Protein AF-A0A9E1X880-F1 (afdb_monomer)

Secondary structure (DSSP, 8-state):
-PPPP----------TTTS--TT-EETTTEEHHHIIIIIIHHHHHHHS----SGGG-EEEEETHHHHHHHHHHHH-TTT-SEEEEES----GGGHHHHHHHHHHHH-BTTBS-TTS-HHHHHHHHHHHHHSB-TTSTTT-B--SB-TTS-B-HHHHHHHHTT-HHHHHHHTHHHHTT-EEEEEEETT-TT-HHHHHHHHHHHHHHTT--EEEEEESS-TTHHHHTTSSHHHHHHHHHHHHHHHHHHHTTT-SS-SSS--HHHHHHHHHHHTTSSPPPHHHHHHH-SS-SSS--HHHHHHHHHH-

Mean predicted aligned error: 6.72 Å

Nearest PDB structures (foldseek):
  8z91-assembly1_A  TM=8.279E-01  e=7.183E-14  soil metagenome
  4rgy-assembly1_A-2  TM=8.084E-01  e=2.869E-08  uncultured bacterium FLS12
  4rgy-assembly1_B-2  TM=8.093E-01  e=2.293E-07  uncultured bacterium FLS12
  2h1i-assembly1_A  TM=6.286E-01  e=4.119E-02  Bacillus cereus ATCC 14579
  5o3w-assembly1_A  TM=5.090E-01  e=6.046E-03  Gypsophila vaccaria

Foldseek 3Di:
DDFPDDDDDDDDQAAPDLGGQLCADFPQGHHSVCCPQPVVVVVDVVPDVDDQFQLLDEQEDAASSLLNQLLSCLVCVRNHQEGEHELYQQACVVQLVQLVVVQVVLADPVGQDCVSDDSSSVQLSLQRNQAAQCVDPPSRGDGQADSVSDGPVVSVVSSCVSHSQSSCVVRVVSNQSHEYEYEYEPAESSPSLVSLVVSVVVCVVSVRHYDYYYHHDYRDDCVVVVVCVVVSSVVSSVSSVVCVLVQLACVLVVPSDRDVVSLVVLVCCQVVVDPGDPSNQSNQPNVPPSGRYPVSSVVSVVVD

Solvent-accessible surface area (backbone atoms only — not comparable to full-atom values): 16522 Å² total; per-residue (Å²): 136,86,74,74,94,74,90,86,84,83,83,87,59,74,34,87,93,52,60,37,26,57,56,27,56,20,97,70,68,36,58,41,35,53,44,52,75,45,55,47,47,54,51,47,59,74,73,45,97,65,71,98,44,18,68,72,29,71,36,67,27,55,34,61,37,6,23,30,21,51,38,48,28,49,76,37,36,80,58,23,24,32,35,25,23,35,40,14,69,30,26,53,89,50,43,58,82,58,39,49,67,54,37,58,70,36,42,49,100,85,44,84,44,53,81,52,37,70,58,28,26,48,50,47,12,47,14,28,26,48,30,52,31,90,82,46,79,93,76,29,42,47,63,42,54,49,98,82,78,41,73,38,63,80,47,37,54,39,42,49,77,66,18,31,37,56,50,36,68,77,35,44,89,64,42,59,78,32,38,41,37,38,36,21,30,75,54,25,85,73,45,26,41,58,15,49,49,55,40,48,53,52,31,58,77,69,72,35,51,66,48,78,49,79,45,92,41,45,77,49,62,49,63,76,71,50,71,50,56,61,57,50,50,51,50,49,44,51,50,36,50,51,45,55,55,61,72,33,49,45,23,48,81,68,81,84,60,69,44,72,67,20,54,54,50,50,49,31,38,56,70,64,76,41,85,70,50,74,65,32,49,58,11,39,23,72,81,70,78,86,57,64,43,72,65,26,54,51,57,48,58,77,74,103

pLDDT: mean 93.22, std 5.56, range [56.47, 98.75]

Sequence (304 aa):
GEIRESILIKPDGFVIPYLGSMYTNSDYNGQFEDYIVQDLISHIDGSYNTIDNSSYRAIMGHSMGGYGAVKLSVKFPELFQVVASHSGPIAFENAIPDLLPILLDETGILGYQPWNGTVSLFMYSASAAFSPDVDDWPYYVDLPVDYNENVIDEVWDLWLGHDALTLAQENIANIQSIRFYMDCCDQDYYLFYNHSTSFSAFLDDENINHVYEIYPGDHFTQALNGDRFPYSLSFIENAFYIHDLFSGLGDIDGNGSVTMDDFILLRQIVLQFVQSTEIQQTAGDLDFNGTIDIVDLLLLADQI

Radius of gyration: 23.48 Å; Cα contacts (8 Å, |Δi|>4): 504; chains: 1; bounding box: 60×38×68 Å

Structure (mmCIF, N/CA/C/O backbone):
data_AF-A0A9E1X880-F1
#
_entry.id   AF-A0A9E1X880-F1
#
loop_
_atom_site.group_PDB
_atom_site.id
_atom_site.type_symbol
_atom_site.label_atom_id
_atom_site.label_alt_id
_atom_site.label_comp_id
_atom_site.label_asym_id
_atom_site.label_entity_id
_atom_site.label_seq_id
_atom_site.pdbx_PDB_ins_code
_atom_site.Cartn_x
_atom_site.Cartn_y
_atom_site.Cartn_z
_atom_site.occupancy
_atom_site.B_iso_or_equiv
_atom_site.auth_seq_id
_atom_site.auth_comp_id
_atom_site.auth_asym_id
_atom_site.auth_atom_id
_atom_site.pdbx_PDB_model_num
ATOM 1 N N . GLY A 1 1 ? 5.698 6.593 23.475 1.00 56.47 1 GLY A N 1
ATOM 2 C CA . GLY A 1 1 ? 4.325 6.095 23.642 1.00 56.47 1 GLY A CA 1
ATOM 3 C C . GLY A 1 1 ? 4.391 4.596 23.762 1.00 56.47 1 GLY A C 1
ATOM 4 O O . GLY A 1 1 ? 5.351 4.017 23.266 1.00 56.47 1 GLY A O 1
ATOM 5 N N . GLU A 1 2 ? 3.428 3.996 24.441 1.00 74.75 2 GLU A N 1
ATOM 6 C CA . GLU A 1 2 ? 3.224 2.548 24.408 1.00 74.75 2 GLU A CA 1
ATOM 7 C C . GLU A 1 2 ? 2.168 2.268 23.330 1.00 74.75 2 GLU A C 1
ATOM 9 O O . GLU A 1 2 ? 1.185 3.000 23.244 1.00 74.75 2 GLU A O 1
ATOM 14 N N . ILE A 1 3 ? 2.423 1.287 22.464 1.00 85.12 3 ILE A N 1
ATOM 15 C CA . ILE A 1 3 ? 1.421 0.722 21.546 1.00 85.12 3 ILE A CA 1
ATOM 16 C C . ILE A 1 3 ? 0.714 -0.427 22.267 1.00 85.12 3 ILE A C 1
ATOM 18 O O . ILE A 1 3 ? 1.332 -1.065 23.128 1.00 85.12 3 ILE A O 1
ATOM 22 N N . ARG A 1 4 ? -0.546 -0.718 21.930 1.00 88.56 4 ARG A N 1
ATOM 23 C CA . ARG A 1 4 ? -1.238 -1.879 22.505 1.00 88.56 4 ARG A CA 1
ATOM 24 C C . ARG A 1 4 ? -0.561 -3.188 22.104 1.00 88.56 4 ARG A C 1
ATOM 26 O O . ARG A 1 4 ? 0.081 -3.282 21.052 1.00 88.56 4 ARG A O 1
ATOM 33 N N . GLU A 1 5 ? -0.728 -4.220 22.930 1.00 90.56 5 GLU A N 1
ATOM 34 C CA . GLU A 1 5 ? -0.268 -5.567 22.587 1.00 90.56 5 GLU A CA 1
ATOM 35 C C . GLU A 1 5 ? -0.871 -5.994 21.244 1.00 90.56 5 GLU A C 1
ATOM 37 O O . GLU A 1 5 ? -2.083 -5.949 21.050 1.00 90.56 5 GLU A O 1
ATOM 42 N N . SER A 1 6 ? -0.002 -6.357 20.303 1.00 92.69 6 SER A N 1
ATOM 43 C CA . SER A 1 6 ? -0.366 -6.595 18.907 1.00 92.69 6 SER A CA 1
ATOM 44 C C . SER A 1 6 ? 0.398 -7.792 18.351 1.00 92.69 6 SER A C 1
ATOM 46 O O . SER A 1 6 ? 1.514 -8.093 18.785 1.00 92.69 6 SER A O 1
ATOM 48 N N . ILE A 1 7 ? -0.182 -8.457 17.352 1.00 94.94 7 ILE A N 1
ATOM 49 C CA . ILE A 1 7 ? 0.490 -9.510 16.586 1.00 94.94 7 ILE A CA 1
ATOM 50 C C . ILE A 1 7 ? 1.124 -8.858 15.357 1.00 94.94 7 ILE A C 1
ATOM 52 O O . ILE A 1 7 ? 0.420 -8.334 14.500 1.00 94.94 7 ILE A O 1
ATOM 56 N N . LEU A 1 8 ? 2.455 -8.890 15.269 1.00 95.00 8 LEU A N 1
ATOM 57 C CA . LEU A 1 8 ? 3.190 -8.403 14.101 1.00 95.00 8 LEU A CA 1
ATOM 58 C C . LEU A 1 8 ? 3.520 -9.569 13.167 1.00 95.00 8 LEU A C 1
ATOM 60 O O . LEU A 1 8 ? 4.222 -10.504 13.556 1.00 95.00 8 LEU A O 1
ATOM 64 N N . ILE A 1 9 ? 3.061 -9.479 11.920 1.00 96.06 9 ILE A N 1
ATOM 65 C CA . ILE A 1 9 ? 3.310 -10.473 10.876 1.00 96.06 9 ILE A CA 1
ATOM 66 C C . ILE A 1 9 ? 4.230 -9.865 9.817 1.00 96.06 9 ILE A C 1
ATOM 68 O O . ILE A 1 9 ? 3.985 -8.767 9.326 1.00 96.06 9 ILE A O 1
ATOM 72 N N . LYS A 1 10 ? 5.295 -10.590 9.456 1.00 95.31 10 LYS A N 1
ATOM 73 C CA . LYS A 1 10 ? 6.229 -10.210 8.390 1.00 95.31 10 LYS A CA 1
ATOM 74 C C . LYS A 1 10 ? 6.288 -11.329 7.343 1.00 95.31 10 LYS A C 1
ATOM 76 O O . LYS A 1 10 ? 7.100 -12.244 7.504 1.00 95.31 10 LYS A O 1
ATOM 81 N N . PRO A 1 11 ? 5.425 -11.297 6.316 1.00 93.75 11 PRO A N 1
ATOM 82 C CA . PRO A 1 11 ? 5.464 -12.288 5.250 1.00 93.75 11 PRO A CA 1
ATOM 83 C C . PRO A 1 11 ? 6.722 -12.125 4.392 1.00 93.75 11 PRO A C 1
ATOM 85 O O . PRO A 1 11 ? 7.236 -11.018 4.224 1.00 93.75 11 PRO A O 1
ATOM 88 N N . ASP A 1 12 ? 7.216 -13.236 3.848 1.00 90.69 12 ASP A N 1
ATOM 89 C CA . ASP A 1 12 ? 8.275 -13.217 2.840 1.00 90.69 12 ASP A CA 1
ATOM 90 C C . ASP A 1 12 ? 7.672 -12.944 1.453 1.00 90.69 12 ASP A C 1
ATOM 92 O O . ASP A 1 12 ? 6.801 -13.685 1.003 1.00 90.69 12 ASP A O 1
ATOM 96 N N . GLY A 1 13 ? 8.113 -11.859 0.815 1.00 88.00 13 GLY A N 1
ATOM 97 C CA . GLY A 1 13 ? 7.730 -11.443 -0.540 1.00 88.00 13 GLY A CA 1
ATOM 98 C C . GLY A 1 13 ? 8.858 -11.597 -1.566 1.00 88.00 13 GLY A C 1
ATOM 99 O O . GLY A 1 13 ? 8.768 -11.044 -2.662 1.00 88.00 13 GLY A O 1
ATOM 100 N N . PHE A 1 14 ? 9.955 -12.264 -1.194 1.00 92.69 14 PHE A N 1
ATOM 101 C CA . PHE A 1 14 ? 11.154 -12.376 -2.012 1.00 92.69 14 PHE A CA 1
ATOM 102 C C . PHE A 1 14 ? 10.988 -13.401 -3.138 1.00 92.69 14 PHE A C 1
ATOM 104 O O . PHE A 1 14 ? 10.643 -14.559 -2.902 1.00 92.69 14 PHE A O 1
ATOM 111 N N . VAL A 1 15 ? 11.312 -12.992 -4.367 1.00 93.38 15 VAL A N 1
ATOM 112 C CA . VAL A 1 15 ? 11.248 -13.854 -5.555 1.00 93.38 15 VAL A CA 1
ATOM 113 C C . VAL A 1 15 ? 12.479 -13.635 -6.423 1.00 93.38 15 VAL A C 1
ATOM 115 O O . VAL A 1 15 ? 12.865 -12.504 -6.693 1.00 93.38 15 VAL A O 1
ATOM 118 N N . ILE A 1 16 ? 13.119 -14.712 -6.873 1.00 92.75 16 ILE A N 1
ATOM 119 C CA . ILE A 1 16 ? 14.212 -14.635 -7.853 1.00 92.75 16 ILE A CA 1
ATOM 120 C C . ILE A 1 16 ? 13.644 -14.626 -9.280 1.00 92.75 16 ILE A C 1
ATOM 122 O O . ILE A 1 16 ? 12.656 -15.313 -9.522 1.00 92.75 16 ILE A O 1
ATOM 126 N N . PRO A 1 17 ? 14.272 -13.929 -10.245 1.00 93.31 17 PRO A N 1
ATOM 127 C CA . PRO A 1 17 ? 15.564 -13.246 -10.157 1.00 93.31 17 PRO A CA 1
ATOM 128 C C . PRO A 1 17 ? 15.494 -11.765 -9.738 1.00 93.31 17 PRO A C 1
ATOM 130 O O . PRO A 1 17 ? 16.534 -11.210 -9.393 1.00 93.31 17 PRO A O 1
ATOM 133 N N . TYR A 1 18 ? 14.314 -11.135 -9.732 1.00 94.88 18 TYR A N 1
ATOM 134 C CA . TYR A 1 18 ? 14.171 -9.673 -9.583 1.00 94.88 18 TYR A CA 1
ATOM 135 C C . TYR A 1 18 ? 13.899 -9.175 -8.156 1.00 94.88 18 TYR A C 1
ATOM 137 O O . T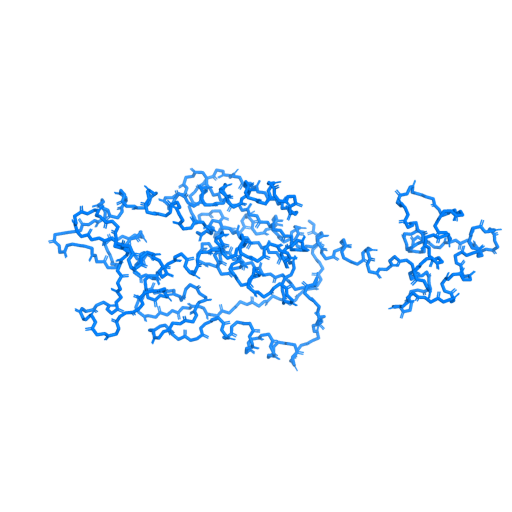YR A 1 18 ? 13.666 -7.994 -7.933 1.00 94.88 18 TYR A O 1
ATOM 145 N N . LEU A 1 19 ? 14.025 -10.067 -7.175 1.00 92.31 19 LEU A N 1
ATOM 146 C CA . LEU A 1 19 ? 14.029 -9.820 -5.728 1.00 92.31 19 LEU A CA 1
ATOM 147 C C . LEU A 1 19 ? 12.706 -9.315 -5.127 1.00 92.31 19 LEU A C 1
ATOM 149 O O . LEU A 1 19 ? 12.655 -9.089 -3.917 1.00 92.31 19 LEU A O 1
ATOM 153 N N . GLY A 1 20 ? 11.634 -9.191 -5.913 1.00 88.81 20 GLY A N 1
ATOM 154 C CA . GLY A 1 20 ? 10.345 -8.718 -5.426 1.00 88.81 20 GLY A CA 1
ATOM 155 C C . GLY A 1 20 ? 9.149 -9.190 -6.247 1.00 88.81 20 GLY A C 1
ATOM 156 O O . GLY A 1 20 ? 9.229 -9.337 -7.461 1.00 88.81 20 GLY A O 1
ATOM 157 N N . SER A 1 21 ? 8.035 -9.441 -5.559 1.00 95.06 21 SER A N 1
ATOM 158 C CA . SER A 1 21 ? 6.769 -9.886 -6.159 1.00 95.06 21 SER A CA 1
ATOM 159 C C . SER A 1 21 ? 5.774 -8.759 -6.441 1.00 95.06 21 SER A C 1
ATOM 161 O O . SER A 1 21 ? 4.697 -9.014 -6.976 1.00 95.06 21 SER A O 1
ATOM 163 N N . MET A 1 22 ? 6.070 -7.538 -5.980 1.00 96.62 22 MET A N 1
ATOM 164 C CA . MET A 1 22 ? 5.104 -6.440 -5.856 1.00 96.62 22 MET A CA 1
ATOM 165 C C . MET A 1 22 ? 3.805 -6.854 -5.139 1.00 96.62 22 MET A C 1
ATOM 167 O O . MET A 1 22 ? 2.760 -6.262 -5.380 1.00 96.62 22 MET A O 1
ATOM 171 N N . TYR A 1 23 ? 3.832 -7.888 -4.285 1.00 97.12 23 TYR A N 1
ATOM 172 C CA . TYR A 1 23 ? 2.644 -8.415 -3.591 1.00 97.12 23 TYR A CA 1
ATOM 173 C C . TYR A 1 23 ? 1.453 -8.653 -4.540 1.00 97.12 23 TYR A C 1
ATOM 175 O O . TYR A 1 23 ? 0.303 -8.358 -4.217 1.00 97.12 23 TYR A O 1
ATOM 183 N N . THR A 1 24 ? 1.752 -9.123 -5.753 1.00 97.25 24 THR A N 1
ATOM 184 C CA . THR A 1 24 ? 0.801 -9.237 -6.859 1.00 97.25 24 THR A CA 1
ATOM 185 C C . THR A 1 24 ? 0.815 -10.648 -7.424 1.00 97.25 24 THR A C 1
ATOM 187 O O . THR A 1 24 ? 1.863 -11.285 -7.513 1.00 97.25 24 THR A O 1
ATOM 190 N N . ASN A 1 25 ? -0.367 -11.138 -7.791 1.00 97.50 25 ASN A N 1
ATOM 191 C CA . ASN A 1 25 ? -0.514 -12.377 -8.537 1.00 97.50 25 ASN A CA 1
ATOM 192 C C . ASN A 1 25 ? 0.092 -12.223 -9.934 1.00 97.50 25 ASN A C 1
ATOM 194 O O . ASN A 1 25 ? -0.319 -11.346 -10.685 1.00 97.50 25 ASN A O 1
ATOM 198 N N . SER A 1 26 ? 1.052 -13.080 -10.271 1.00 95.88 26 SER A N 1
ATOM 199 C CA . SER A 1 26 ? 1.736 -13.078 -11.563 1.00 95.88 26 SER A CA 1
ATOM 200 C C . SER A 1 26 ? 2.032 -14.504 -12.009 1.00 95.88 26 SER A C 1
ATOM 202 O O . SER A 1 26 ? 2.395 -15.360 -11.197 1.00 95.88 26 SER A O 1
ATOM 204 N N . ASP A 1 27 ? 1.930 -14.750 -13.314 1.00 92.88 27 ASP A N 1
ATOM 205 C CA . ASP A 1 27 ? 2.290 -16.035 -13.920 1.00 92.88 27 ASP A CA 1
ATOM 206 C C . ASP A 1 27 ? 3.792 -16.342 -13.798 1.00 92.88 27 ASP A C 1
ATOM 208 O O . ASP A 1 27 ? 4.192 -17.506 -13.824 1.00 92.88 27 ASP A O 1
ATOM 212 N N . TYR A 1 28 ? 4.620 -15.312 -13.602 1.00 93.31 28 TYR A N 1
ATOM 213 C CA . TYR A 1 28 ? 6.062 -15.449 -13.419 1.00 93.31 28 TYR A CA 1
ATOM 214 C C . TYR A 1 28 ? 6.465 -15.554 -11.941 1.00 93.31 28 TYR A C 1
ATOM 216 O O . TYR A 1 28 ? 7.243 -16.433 -11.570 1.00 93.31 28 TYR A O 1
ATOM 224 N N . ASN A 1 29 ? 5.918 -14.688 -11.079 1.00 93.38 29 ASN A N 1
ATOM 225 C CA . ASN A 1 29 ? 6.305 -14.622 -9.664 1.00 93.38 29 ASN A CA 1
ATOM 226 C C . ASN A 1 29 ? 5.492 -15.562 -8.756 1.00 93.38 29 ASN A C 1
ATOM 228 O O . ASN A 1 29 ? 5.958 -15.914 -7.674 1.00 93.38 29 ASN A O 1
ATOM 232 N N . GLY A 1 30 ? 4.293 -15.977 -9.170 1.00 94.62 30 GLY A N 1
ATOM 233 C CA . GLY A 1 30 ? 3.338 -16.718 -8.348 1.00 94.62 30 GLY A CA 1
ATOM 234 C C . GLY A 1 30 ? 2.222 -15.840 -7.772 1.00 94.62 30 GLY A C 1
ATOM 235 O O . GLY A 1 30 ? 2.134 -14.640 -8.024 1.00 94.62 30 GLY A O 1
ATOM 236 N N . GLN A 1 31 ? 1.339 -16.460 -6.989 1.00 97.00 31 GLN A N 1
ATOM 237 C CA . GLN A 1 31 ? 0.087 -15.852 -6.523 1.00 97.00 31 GLN A CA 1
ATOM 238 C C . GLN A 1 31 ? 0.266 -15.125 -5.173 1.00 97.00 31 GLN A C 1
ATOM 240 O O . GLN A 1 31 ? -0.249 -15.554 -4.141 1.00 97.00 31 GLN A O 1
ATOM 245 N N . PHE A 1 32 ? 1.069 -14.051 -5.158 1.00 97.44 32 PHE A N 1
ATOM 246 C CA . PHE A 1 32 ? 1.416 -13.334 -3.921 1.00 97.44 32 PHE A CA 1
ATOM 247 C C . PHE A 1 32 ? 0.281 -12.496 -3.330 1.00 97.44 32 PHE A C 1
ATOM 249 O O . PHE A 1 32 ? 0.277 -12.275 -2.123 1.00 97.44 32 PHE A O 1
ATOM 256 N N . GLU A 1 33 ? -0.663 -12.025 -4.141 1.00 97.75 33 GLU A N 1
ATOM 257 C CA . GLU A 1 33 ? -1.834 -11.317 -3.619 1.00 97.75 33 GLU A CA 1
ATOM 258 C C . GLU A 1 33 ? -2.703 -12.290 -2.812 1.00 97.75 33 GLU A C 1
ATOM 260 O O . GLU A 1 33 ? -2.978 -12.029 -1.641 1.00 97.75 33 GLU A O 1
ATOM 265 N N . ASP A 1 34 ? -3.014 -13.460 -3.383 1.00 98.25 34 ASP A N 1
ATOM 266 C CA . ASP A 1 34 ? -3.808 -14.503 -2.717 1.00 98.25 34 ASP A CA 1
ATOM 267 C C . ASP A 1 34 ? -3.117 -15.056 -1.471 1.00 98.25 34 ASP A C 1
ATOM 269 O O . ASP A 1 34 ? -3.750 -15.235 -0.428 1.00 98.25 34 ASP A O 1
ATOM 273 N N . TYR A 1 35 ? -1.801 -15.263 -1.549 1.00 97.44 35 TYR A N 1
ATOM 274 C CA . TYR A 1 35 ? -1.000 -15.676 -0.402 1.00 97.44 35 TYR A CA 1
ATOM 275 C C . TYR A 1 35 ? -1.176 -14.728 0.795 1.00 97.44 35 TYR A C 1
ATOM 277 O O . TYR A 1 35 ? -1.324 -15.190 1.926 1.00 97.44 35 TYR A O 1
ATOM 285 N N . ILE A 1 36 ? -1.185 -13.409 0.571 1.00 97.50 36 ILE A N 1
ATOM 286 C CA . ILE A 1 36 ? -1.341 -12.433 1.655 1.00 97.50 36 ILE A CA 1
ATOM 287 C C . ILE A 1 36 ? -2.790 -12.352 2.133 1.00 97.50 36 ILE A C 1
ATOM 289 O O . ILE A 1 36 ? -3.034 -12.433 3.337 1.00 97.50 36 ILE A O 1
ATOM 293 N N . VAL A 1 37 ? -3.748 -12.169 1.222 1.00 97.50 37 VAL A N 1
ATOM 294 C CA . VAL A 1 37 ? -5.127 -11.810 1.601 1.00 97.50 37 VAL A CA 1
ATOM 295 C C . VAL A 1 37 ? -5.996 -13.013 1.952 1.00 97.50 37 VAL A C 1
ATOM 297 O O . VAL A 1 37 ? -7.004 -12.854 2.633 1.00 97.50 37 VAL A O 1
ATOM 300 N N . GLN A 1 38 ? -5.603 -14.217 1.535 1.00 96.81 38 GLN A N 1
ATOM 301 C CA . GLN A 1 38 ? -6.347 -15.445 1.812 1.00 96.81 38 GLN A CA 1
ATOM 302 C C . GLN A 1 38 ? -5.559 -16.359 2.746 1.00 96.81 38 GLN A C 1
ATOM 304 O O . GLN A 1 38 ? -5.966 -16.563 3.893 1.00 96.81 38 GLN A O 1
ATOM 309 N N . ASP A 1 39 ? -4.427 -16.892 2.278 1.00 97.75 39 ASP A N 1
ATOM 310 C CA . ASP A 1 39 ? -3.717 -17.971 2.974 1.00 97.75 39 ASP A CA 1
ATOM 311 C C . ASP A 1 39 ? -3.145 -17.500 4.313 1.00 97.75 39 ASP A C 1
ATOM 313 O O . ASP A 1 39 ? -3.353 -18.139 5.350 1.00 97.75 39 ASP A O 1
ATOM 317 N N . LEU A 1 40 ? -2.442 -16.365 4.306 1.00 96.94 40 LEU A N 1
ATOM 318 C CA . LEU A 1 40 ? -1.792 -15.824 5.492 1.00 96.94 40 LEU A CA 1
ATOM 319 C C . LEU A 1 40 ? -2.813 -15.371 6.535 1.00 96.94 40 LEU A C 1
ATOM 321 O O . LEU A 1 40 ? -2.692 -15.764 7.693 1.00 96.94 40 LEU A O 1
ATOM 325 N N . ILE A 1 41 ? -3.819 -14.585 6.142 1.00 95.75 41 ILE A N 1
ATOM 326 C CA . ILE A 1 41 ? -4.861 -14.117 7.070 1.00 95.75 41 ILE A CA 1
ATOM 327 C C . ILE A 1 41 ? -5.599 -15.308 7.685 1.00 95.75 41 ILE A C 1
ATOM 329 O O . ILE A 1 41 ? -5.640 -15.424 8.909 1.00 95.75 41 ILE A O 1
ATOM 333 N N . SER A 1 42 ? -6.062 -16.255 6.862 1.00 96.12 42 SER A N 1
ATOM 334 C CA . SER A 1 42 ? -6.761 -17.451 7.349 1.00 96.12 42 SER A CA 1
ATOM 335 C C . SER A 1 42 ? -5.901 -18.269 8.315 1.00 96.12 42 SER A C 1
ATOM 337 O O . SER A 1 42 ? -6.396 -18.784 9.319 1.00 96.12 42 SER A O 1
ATOM 339 N N . HIS A 1 43 ? -4.601 -18.399 8.032 1.00 96.88 43 HIS A N 1
ATOM 340 C CA . HIS A 1 43 ? -3.683 -19.106 8.918 1.00 96.88 43 HIS A CA 1
ATOM 341 C C . HIS A 1 43 ? -3.511 -18.389 10.260 1.00 96.88 43 HIS A C 1
ATOM 343 O O . HIS A 1 43 ? -3.524 -19.046 11.303 1.00 96.88 43 HIS A O 1
ATOM 349 N N . ILE A 1 44 ? -3.346 -17.064 10.244 1.00 96.56 44 ILE A N 1
ATOM 350 C CA . ILE A 1 44 ? -3.126 -16.268 11.451 1.00 96.56 44 ILE A CA 1
ATOM 351 C C . ILE A 1 44 ? -4.387 -16.239 12.318 1.00 96.56 44 ILE A C 1
ATOM 353 O O . ILE A 1 44 ? -4.295 -16.576 13.498 1.00 96.56 44 ILE A O 1
ATOM 357 N N . ASP A 1 45 ? -5.554 -15.956 11.741 1.00 94.94 45 ASP A N 1
ATOM 358 C CA . ASP A 1 45 ? -6.826 -15.923 12.476 1.00 94.94 45 ASP A CA 1
ATOM 359 C C . ASP A 1 45 ? -7.223 -17.310 13.014 1.00 94.94 45 ASP A C 1
ATOM 361 O O . ASP A 1 45 ? -7.822 -17.433 14.080 1.00 94.94 45 ASP A O 1
ATOM 365 N N . GLY A 1 46 ? -6.840 -18.387 12.318 1.00 96.81 46 GLY A N 1
ATOM 366 C CA . GLY A 1 46 ? -7.058 -19.758 12.786 1.00 96.81 46 GLY A CA 1
ATOM 367 C C . GLY A 1 46 ? -6.065 -20.242 13.851 1.00 96.81 46 GLY A C 1
ATOM 368 O O . GLY A 1 46 ? -6.337 -21.239 14.524 1.00 96.81 46 GLY A O 1
ATOM 369 N N . SER A 1 47 ? -4.912 -19.580 13.998 1.00 97.19 47 SER A N 1
ATOM 370 C CA . SER A 1 47 ? -3.809 -20.037 14.865 1.00 97.19 47 SER A CA 1
ATOM 371 C C . SER A 1 47 ? -3.575 -19.152 16.088 1.00 97.19 47 SER A C 1
ATOM 373 O O . SER A 1 47 ? -2.971 -19.608 17.063 1.00 97.19 47 SER A O 1
ATOM 375 N N . TYR A 1 48 ? -4.035 -17.903 16.052 1.00 95.88 48 TYR A N 1
ATOM 376 C CA . TYR A 1 48 ? -3.824 -16.907 17.095 1.00 95.88 48 TYR A CA 1
ATOM 377 C C . TYR A 1 48 ? -5.141 -16.222 17.469 1.00 95.88 48 TYR A C 1
ATOM 379 O O . TYR A 1 48 ? -6.084 -16.191 16.690 1.00 95.88 48 TYR A O 1
ATOM 387 N N . ASN A 1 49 ? -5.200 -15.645 18.672 1.00 93.25 49 ASN A N 1
ATOM 388 C CA . ASN A 1 49 ? -6.358 -14.866 19.112 1.00 93.25 49 ASN A CA 1
ATOM 389 C C . ASN A 1 49 ? -6.322 -13.478 18.461 1.00 93.25 49 ASN A C 1
ATOM 391 O O . ASN A 1 49 ? -5.830 -12.524 19.066 1.00 93.25 49 ASN A O 1
ATOM 395 N N . THR A 1 50 ? -6.789 -13.383 17.222 1.00 93.88 50 THR A N 1
ATOM 396 C CA . THR A 1 50 ? -6.974 -12.110 16.522 1.00 93.88 50 THR A CA 1
ATOM 397 C C . THR A 1 50 ? -8.365 -11.534 16.780 1.00 93.88 50 THR A C 1
ATOM 399 O O . THR A 1 50 ? -9.278 -12.227 17.234 1.00 93.88 50 THR A O 1
ATOM 402 N N . ILE A 1 51 ? -8.520 -10.240 16.501 1.00 91.06 51 ILE A N 1
ATOM 403 C CA . ILE A 1 51 ? -9.831 -9.611 16.355 1.00 91.06 51 ILE A CA 1
ATOM 404 C C . ILE A 1 51 ? -10.141 -9.631 14.860 1.00 91.06 51 ILE A C 1
ATOM 406 O O . ILE A 1 51 ? -9.499 -8.913 14.093 1.00 91.06 51 ILE A O 1
ATOM 410 N N . ASP A 1 52 ? -11.091 -10.469 14.444 1.00 87.56 52 ASP A N 1
ATOM 411 C CA . ASP A 1 52 ? -11.480 -10.603 13.037 1.00 87.56 52 ASP A CA 1
ATOM 412 C C . ASP A 1 52 ? -12.383 -9.439 12.595 1.00 87.56 52 ASP A C 1
ATOM 414 O O . ASP A 1 52 ? -13.596 -9.563 12.428 1.00 87.56 52 ASP A O 1
ATOM 418 N N . ASN A 1 53 ? -11.782 -8.254 12.513 1.00 89.44 53 ASN A N 1
ATOM 419 C CA . ASN A 1 53 ? -12.410 -7.019 12.069 1.00 89.44 53 ASN A CA 1
ATOM 420 C C . ASN A 1 53 ? -11.328 -6.113 11.467 1.00 89.44 53 ASN A C 1
ATOM 422 O O . ASN A 1 53 ? -10.301 -5.844 12.095 1.00 89.44 53 ASN A O 1
ATOM 426 N N . SER A 1 54 ? -11.557 -5.617 10.252 1.00 91.06 54 SER A N 1
ATOM 427 C CA . SER A 1 54 ? -10.594 -4.786 9.522 1.00 91.06 54 SER A CA 1
ATOM 428 C C . SER A 1 54 ? -10.259 -3.462 10.195 1.00 91.06 54 SER A C 1
ATOM 430 O O . SER A 1 54 ? -9.178 -2.929 9.953 1.00 91.06 54 SER A O 1
ATOM 432 N N . SER A 1 55 ? -11.113 -2.950 11.085 1.00 90.19 55 SER A N 1
ATOM 433 C CA . SER A 1 55 ? -10.786 -1.792 11.923 1.00 90.19 55 SER A CA 1
ATOM 434 C C . SER A 1 55 ? -9.700 -2.079 12.966 1.00 90.19 55 SER A C 1
ATOM 436 O O . SER A 1 55 ? -9.117 -1.130 13.476 1.00 90.19 55 SER A O 1
ATOM 438 N N . TYR A 1 56 ? -9.388 -3.351 13.242 1.00 93.50 56 TYR A N 1
ATOM 439 C CA . TYR A 1 56 ? -8.285 -3.795 14.108 1.00 93.50 56 TYR A CA 1
ATOM 440 C C . TYR A 1 56 ? -7.135 -4.454 13.333 1.00 93.50 56 TYR A C 1
ATOM 442 O O . TYR A 1 56 ? -6.191 -4.972 13.935 1.00 93.50 56 TYR A O 1
ATOM 450 N N . ARG A 1 57 ? -7.188 -4.443 11.995 1.00 95.75 57 ARG A N 1
ATOM 451 C CA . ARG A 1 57 ? -6.149 -5.009 11.133 1.00 95.75 57 ARG A CA 1
ATOM 452 C C . ARG A 1 57 ? -5.514 -3.900 10.303 1.00 95.75 57 ARG A C 1
ATOM 454 O O . ARG A 1 57 ? -6.149 -3.303 9.436 1.00 95.75 57 ARG A O 1
ATOM 461 N N . ALA A 1 58 ? -4.239 -3.640 10.578 1.00 97.19 58 ALA A N 1
ATOM 462 C CA . ALA A 1 58 ? -3.436 -2.697 9.815 1.00 97.19 58 ALA A CA 1
ATOM 463 C C . ALA A 1 58 ? -2.510 -3.422 8.834 1.00 97.19 58 ALA A C 1
ATOM 465 O O . ALA A 1 58 ? -2.014 -4.511 9.131 1.00 97.19 58 ALA A O 1
ATOM 466 N N . ILE A 1 59 ? -2.233 -2.792 7.694 1.00 98.31 59 ILE A N 1
ATOM 467 C CA . ILE A 1 59 ? -1.194 -3.222 6.754 1.00 98.31 59 ILE A CA 1
ATOM 468 C C . ILE A 1 59 ? -0.191 -2.094 6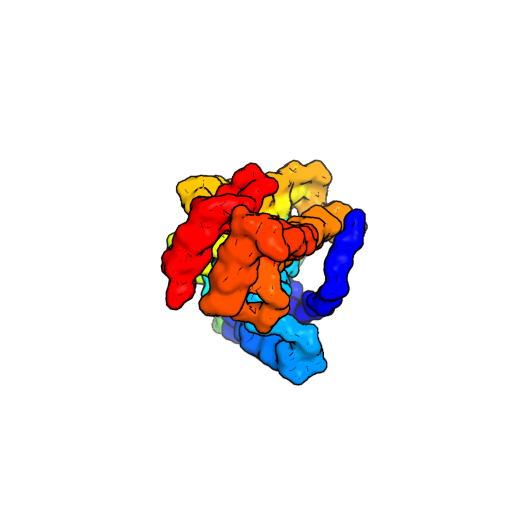.547 1.00 98.31 59 ILE A C 1
ATOM 470 O O . ILE A 1 59 ? -0.561 -0.934 6.376 1.00 98.31 59 ILE A O 1
ATOM 474 N N . MET A 1 60 ? 1.097 -2.425 6.588 1.00 97.44 60 MET A N 1
ATOM 475 C CA . MET A 1 60 ? 2.151 -1.436 6.420 1.00 97.44 60 MET A CA 1
ATOM 476 C C . MET A 1 60 ? 3.346 -1.977 5.654 1.00 97.44 60 MET A C 1
ATOM 478 O O . MET A 1 60 ? 3.650 -3.169 5.723 1.00 97.44 60 MET A O 1
ATOM 482 N N . GLY A 1 61 ? 4.071 -1.092 4.976 1.00 96.12 61 GLY A N 1
ATOM 483 C CA . GLY A 1 61 ? 5.304 -1.475 4.307 1.00 96.12 61 GLY A CA 1
ATOM 484 C C . GLY A 1 61 ? 6.132 -0.303 3.803 1.00 96.12 61 GLY A C 1
ATOM 485 O O . GLY A 1 61 ? 5.713 0.851 3.836 1.00 96.12 61 GLY A O 1
ATOM 486 N N . HIS A 1 62 ? 7.337 -0.630 3.340 1.00 96.00 62 HIS A N 1
ATOM 487 C CA . HIS A 1 62 ? 8.300 0.311 2.771 1.00 96.00 62 HIS A CA 1
ATOM 488 C C . HIS A 1 62 ? 8.596 -0.033 1.311 1.00 96.00 62 HIS A C 1
ATOM 490 O O . HIS A 1 62 ? 8.663 -1.218 0.971 1.00 96.00 62 HIS A O 1
ATOM 496 N N . SER A 1 63 ? 8.775 0.977 0.455 1.00 95.50 63 SER A N 1
ATOM 497 C CA . SER A 1 63 ? 9.078 0.811 -0.969 1.00 95.50 63 SER A CA 1
ATOM 498 C C . SER A 1 63 ? 8.010 -0.047 -1.661 1.00 95.50 63 SER A C 1
ATOM 500 O O . SER A 1 63 ? 6.815 0.233 -1.554 1.00 95.50 63 SER A O 1
ATOM 502 N N . MET A 1 64 ? 8.397 -1.160 -2.281 1.00 96.44 64 MET A N 1
ATOM 503 C CA . MET A 1 64 ? 7.482 -2.188 -2.791 1.00 96.44 64 MET A CA 1
ATOM 504 C C . MET A 1 64 ? 6.427 -2.647 -1.762 1.00 96.44 64 MET A C 1
ATOM 506 O O . MET A 1 64 ? 5.289 -2.935 -2.124 1.00 96.44 64 MET A O 1
ATOM 510 N N . GLY A 1 65 ? 6.777 -2.711 -0.474 1.00 96.75 65 GLY A N 1
ATOM 511 C CA . GLY A 1 65 ? 5.830 -3.013 0.602 1.00 96.75 65 GLY A CA 1
ATOM 512 C C . GLY A 1 65 ? 4.836 -1.887 0.874 1.00 96.75 65 GLY A C 1
ATOM 513 O O . GLY A 1 65 ? 3.703 -2.172 1.243 1.00 96.75 65 GLY A O 1
ATOM 514 N N . GLY A 1 66 ? 5.232 -0.628 0.670 1.00 97.62 66 GLY A N 1
ATOM 515 C CA . GLY A 1 66 ? 4.317 0.514 0.745 1.00 97.62 66 GLY A CA 1
ATOM 516 C C . GLY A 1 66 ? 3.283 0.464 -0.380 1.00 97.62 66 GLY A C 1
ATOM 517 O O . GLY A 1 66 ? 2.092 0.629 -0.130 1.00 97.62 66 GLY A O 1
ATOM 518 N N . TYR A 1 67 ? 3.719 0.102 -1.593 1.00 98.50 67 TYR A N 1
ATOM 519 C CA . TYR A 1 67 ? 2.811 -0.219 -2.698 1.00 98.50 67 TYR A CA 1
ATOM 520 C C . TYR A 1 67 ? 1.848 -1.358 -2.342 1.00 98.50 67 TYR A C 1
ATOM 522 O O . TYR A 1 67 ? 0.637 -1.184 -2.452 1.00 98.50 67 TYR A O 1
ATOM 530 N N . GLY A 1 68 ? 2.367 -2.489 -1.849 1.00 98.25 68 GLY A N 1
ATOM 531 C CA . GLY A 1 68 ? 1.536 -3.625 -1.441 1.00 98.25 68 GLY A CA 1
ATOM 532 C C . GLY A 1 68 ? 0.505 -3.252 -0.370 1.00 98.25 68 GLY A C 1
ATOM 533 O O . GLY A 1 68 ? -0.654 -3.641 -0.479 1.00 98.25 68 GLY A O 1
ATOM 534 N N . ALA A 1 69 ? 0.887 -2.442 0.623 1.00 98.50 69 ALA A N 1
ATOM 535 C CA . ALA A 1 69 ? -0.021 -1.980 1.671 1.00 98.50 69 ALA A CA 1
ATOM 536 C C . ALA A 1 69 ? -1.203 -1.168 1.114 1.00 98.50 69 ALA A C 1
ATOM 538 O O . ALA A 1 69 ? -2.356 -1.443 1.456 1.00 98.50 69 ALA A O 1
ATOM 539 N N . VAL A 1 70 ? -0.941 -0.204 0.226 1.00 98.75 70 VAL A N 1
ATOM 540 C CA . VAL A 1 70 ? -2.006 0.614 -0.381 1.00 98.75 70 VAL A CA 1
ATOM 541 C C . VAL A 1 70 ? -2.835 -0.204 -1.367 1.00 98.75 70 VAL A C 1
ATOM 543 O O . VAL A 1 70 ? -4.055 -0.231 -1.257 1.00 98.75 70 VAL A O 1
ATOM 546 N N . LYS A 1 71 ? -2.201 -0.941 -2.283 1.00 98.44 71 LYS A N 1
ATOM 547 C CA . LYS A 1 71 ? -2.907 -1.747 -3.287 1.00 98.44 71 LYS A CA 1
ATOM 548 C C . LYS A 1 71 ? -3.857 -2.761 -2.641 1.00 98.44 71 LYS A C 1
ATOM 550 O O . LYS A 1 71 ? -5.019 -2.850 -3.029 1.00 98.44 71 LYS A O 1
ATOM 555 N N . LEU A 1 72 ? -3.381 -3.526 -1.655 1.00 98.50 72 LEU A N 1
ATOM 556 C CA . LEU A 1 72 ? -4.188 -4.572 -1.022 1.00 98.50 72 LEU A CA 1
ATOM 557 C C . LEU A 1 72 ? -5.315 -3.995 -0.163 1.00 98.50 72 LEU A C 1
ATOM 559 O O . LEU A 1 72 ? -6.412 -4.537 -0.184 1.00 98.50 72 LEU A O 1
ATOM 563 N N . SER A 1 73 ? -5.089 -2.893 0.551 1.00 98.06 73 SER A N 1
ATOM 564 C CA . SER A 1 73 ? -6.159 -2.251 1.330 1.00 98.06 73 SER A CA 1
ATOM 565 C C . SER A 1 73 ? -7.245 -1.642 0.449 1.00 98.06 73 SER A C 1
ATOM 567 O O . SER A 1 73 ? -8.424 -1.775 0.751 1.00 98.06 73 SER A O 1
ATOM 569 N N . VAL A 1 74 ? -6.866 -1.043 -0.681 1.00 97.81 74 VAL A N 1
ATOM 570 C CA . VAL A 1 74 ? -7.813 -0.508 -1.663 1.00 97.81 74 VAL A CA 1
ATOM 571 C C . VAL A 1 74 ? -8.625 -1.619 -2.331 1.00 97.81 74 VAL A C 1
ATOM 573 O O . VAL A 1 74 ? -9.821 -1.446 -2.550 1.00 97.81 74 VAL A O 1
ATOM 576 N N . LYS A 1 75 ? -8.006 -2.762 -2.655 1.00 97.75 75 LYS A N 1
ATOM 577 C CA . LYS A 1 75 ? -8.700 -3.905 -3.275 1.00 97.75 75 LYS A CA 1
ATOM 578 C C . LYS A 1 75 ? -9.552 -4.709 -2.292 1.00 97.75 75 LYS A C 1
ATOM 580 O O . LYS A 1 75 ? -10.575 -5.247 -2.704 1.00 97.75 75 LYS A O 1
ATOM 585 N N . PHE A 1 76 ? -9.127 -4.784 -1.033 1.00 97.19 76 PHE A N 1
ATOM 586 C CA . PHE A 1 76 ? -9.749 -5.586 0.022 1.00 97.19 76 PHE A CA 1
ATOM 587 C C . PHE A 1 76 ? -10.006 -4.738 1.287 1.00 97.19 76 PHE A C 1
ATOM 589 O O . PHE A 1 76 ? -9.437 -5.013 2.354 1.00 97.19 76 PHE A O 1
ATOM 596 N N . PRO A 1 77 ? -10.835 -3.678 1.194 1.00 94.62 77 PRO A N 1
ATOM 597 C CA . PRO A 1 77 ? -11.139 -2.782 2.317 1.00 94.62 77 PRO A CA 1
ATOM 598 C C . PRO A 1 77 ? -11.777 -3.513 3.509 1.00 94.62 77 PRO A C 1
ATOM 600 O O . PRO A 1 77 ? -11.631 -3.110 4.664 1.00 94.62 77 PRO A O 1
ATOM 603 N N . GLU A 1 78 ? -12.456 -4.630 3.253 1.00 94.12 78 GLU A N 1
ATOM 604 C CA . GLU A 1 78 ? -13.025 -5.508 4.270 1.00 94.12 78 GLU A CA 1
ATOM 605 C C . GLU A 1 78 ? -11.970 -6.227 5.116 1.00 94.12 78 GLU A C 1
ATOM 607 O O . GLU A 1 78 ? -12.300 -6.702 6.201 1.00 94.12 78 GLU A O 1
ATOM 612 N N . LEU A 1 79 ? -10.715 -6.281 4.655 1.00 96.00 79 LEU A N 1
ATOM 613 C CA . LEU A 1 79 ? -9.595 -6.890 5.370 1.00 96.00 79 LEU A CA 1
ATOM 614 C C . LEU A 1 79 ? -8.732 -5.855 6.094 1.00 96.00 79 LEU A C 1
ATOM 616 O O . LEU A 1 79 ? -8.237 -6.165 7.178 1.00 96.00 79 LEU A O 1
ATOM 620 N N . PHE A 1 80 ? -8.580 -4.644 5.546 1.00 95.88 80 PHE A N 1
ATOM 621 C CA . PHE A 1 80 ? -7.682 -3.612 6.078 1.00 95.88 80 PHE A CA 1
ATOM 622 C C . PHE A 1 80 ? -8.324 -2.217 6.054 1.00 95.88 80 PHE A C 1
ATOM 624 O O . PHE A 1 80 ? -8.530 -1.653 4.984 1.00 95.88 80 PHE A O 1
ATOM 631 N N . GLN A 1 81 ? -8.561 -1.613 7.225 1.00 94.06 81 GLN A N 1
ATOM 632 C CA . GLN A 1 81 ? -9.034 -0.218 7.323 1.00 94.06 81 GLN A CA 1
ATOM 633 C C . GLN A 1 81 ? -7.964 0.766 7.815 1.00 94.06 81 GLN A C 1
ATOM 635 O O . GLN A 1 81 ? -8.220 1.966 7.913 1.00 94.06 81 GLN A O 1
ATOM 640 N N . VAL A 1 82 ? -6.756 0.288 8.117 1.00 97.31 82 VAL A N 1
ATOM 641 C CA . VAL A 1 82 ? -5.640 1.136 8.546 1.00 97.31 82 VAL A CA 1
ATOM 642 C C . VAL A 1 82 ? -4.397 0.777 7.745 1.00 97.31 82 VAL A C 1
ATOM 644 O O . VAL A 1 82 ? -3.989 -0.382 7.696 1.00 97.31 82 VAL A O 1
ATOM 647 N N . VAL A 1 83 ? -3.798 1.769 7.095 1.00 98.38 83 VAL A N 1
ATOM 648 C CA . VAL A 1 83 ? -2.756 1.548 6.088 1.00 98.38 83 VAL A CA 1
ATOM 649 C C . VAL A 1 83 ? -1.583 2.469 6.352 1.00 98.38 83 VAL A C 1
ATOM 651 O O . VAL A 1 83 ? -1.789 3.647 6.627 1.00 98.38 83 VAL A O 1
ATOM 654 N N . ALA A 1 84 ? -0.357 1.962 6.230 1.00 98.12 84 ALA A N 1
ATOM 655 C CA . ALA A 1 84 ? 0.839 2.796 6.235 1.00 98.12 84 ALA A CA 1
ATOM 656 C C . ALA A 1 84 ? 1.782 2.478 5.064 1.00 98.12 84 ALA A C 1
ATOM 658 O O . ALA A 1 84 ? 2.272 1.358 4.919 1.00 98.12 84 ALA A O 1
ATOM 659 N N . SER A 1 85 ? 2.072 3.485 4.244 1.00 98.19 85 SER A N 1
ATOM 660 C CA . SER A 1 85 ? 2.989 3.400 3.109 1.00 98.19 85 SER A CA 1
ATOM 661 C C . SER A 1 85 ? 4.200 4.296 3.329 1.00 98.19 85 SER A C 1
ATOM 663 O O . 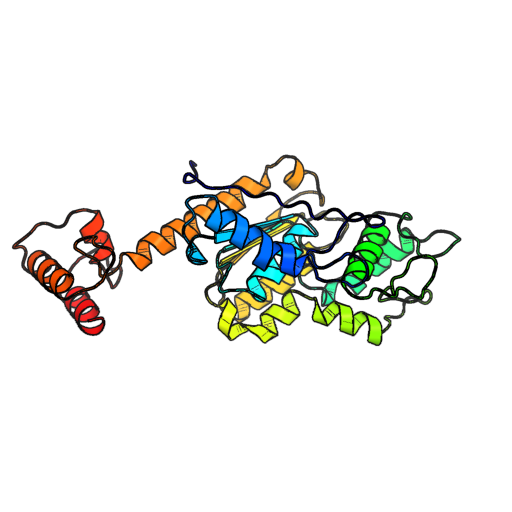SER A 1 85 ? 4.067 5.513 3.424 1.00 98.19 85 SER A O 1
ATOM 665 N N . HIS A 1 86 ? 5.384 3.694 3.386 1.00 97.19 86 HIS A N 1
ATOM 666 C CA . HIS A 1 86 ? 6.647 4.419 3.473 1.00 97.19 86 HIS A CA 1
ATOM 667 C C . HIS A 1 86 ? 7.378 4.375 2.133 1.00 97.19 86 HIS A C 1
ATOM 669 O O . HIS A 1 86 ? 7.820 3.311 1.705 1.00 97.19 86 HIS A O 1
ATOM 675 N N . SER A 1 87 ? 7.548 5.522 1.478 1.00 96.56 87 SER A N 1
ATOM 676 C CA . SER A 1 87 ? 8.232 5.659 0.180 1.00 96.56 87 SER A CA 1
ATOM 677 C C . SER A 1 87 ? 7.715 4.666 -0.872 1.00 96.56 87 SER A C 1
ATOM 679 O O . SER A 1 87 ? 8.497 4.022 -1.565 1.00 96.56 87 SER A O 1
ATOM 681 N N . GLY A 1 88 ? 6.397 4.453 -0.930 1.00 97.25 88 GLY A N 1
ATOM 682 C CA . GLY A 1 88 ? 5.781 3.472 -1.823 1.00 97.25 88 GLY A CA 1
ATOM 683 C C . GLY A 1 88 ? 5.471 4.039 -3.215 1.00 97.25 88 GLY A C 1
ATOM 684 O O . GLY A 1 88 ? 4.964 5.159 -3.307 1.00 97.25 88 GLY A O 1
ATOM 685 N N . PRO A 1 89 ? 5.685 3.277 -4.304 1.00 97.38 89 PRO A N 1
ATOM 686 C CA . PRO A 1 89 ? 5.273 3.694 -5.639 1.00 97.38 89 PRO A CA 1
ATOM 687 C C . PRO A 1 89 ? 3.766 3.489 -5.837 1.00 97.38 89 PRO A C 1
ATOM 689 O O . PRO A 1 89 ? 3.338 2.474 -6.370 1.00 97.38 89 PRO A O 1
ATOM 692 N N . ILE A 1 90 ? 2.957 4.444 -5.377 1.00 98.12 90 ILE A N 1
ATOM 693 C CA . ILE A 1 90 ? 1.488 4.301 -5.272 1.00 98.12 90 ILE A CA 1
ATOM 694 C C . ILE A 1 90 ? 0.674 5.120 -6.288 1.00 98.12 90 ILE A C 1
ATOM 696 O O . ILE A 1 90 ? -0.545 5.162 -6.188 1.00 98.12 90 ILE A O 1
ATOM 700 N N . ALA A 1 91 ? 1.337 5.767 -7.247 1.00 97.62 91 ALA A N 1
ATOM 701 C CA . ALA A 1 91 ? 0.714 6.450 -8.381 1.00 97.62 91 ALA A CA 1
ATOM 702 C C . ALA A 1 91 ? 1.601 6.302 -9.630 1.00 97.62 91 ALA A C 1
ATOM 704 O O . ALA A 1 91 ? 2.460 7.142 -9.902 1.00 97.62 91 ALA A O 1
ATOM 705 N N . PHE A 1 92 ? 1.454 5.194 -10.355 1.00 95.25 92 PHE A N 1
ATOM 706 C CA . PHE A 1 92 ? 2.307 4.836 -11.487 1.00 95.25 92 PHE A CA 1
ATOM 707 C C . PHE A 1 92 ? 2.220 5.806 -12.659 1.00 95.25 92 PHE A C 1
ATOM 709 O O . PHE A 1 92 ? 3.196 5.897 -13.392 1.00 95.25 92 PHE A O 1
ATOM 716 N N . GLU A 1 93 ? 1.168 6.613 -12.802 1.00 91.50 93 GLU A N 1
ATOM 717 C CA . GLU A 1 93 ? 1.153 7.696 -13.800 1.00 91.50 93 GLU A CA 1
ATOM 718 C C . GLU A 1 93 ? 2.381 8.627 -13.703 1.00 91.50 93 GLU A C 1
ATOM 720 O O . GLU A 1 93 ? 2.853 9.142 -14.717 1.00 91.50 93 GLU A O 1
ATOM 725 N N . ASN A 1 94 ? 2.958 8.781 -12.504 1.00 93.88 94 ASN A N 1
ATOM 726 C CA . ASN A 1 94 ? 4.194 9.538 -12.291 1.00 93.88 94 ASN A CA 1
ATOM 727 C C . ASN A 1 94 ? 5.472 8.733 -12.605 1.00 93.88 94 ASN A C 1
ATOM 729 O O . ASN A 1 94 ? 6.529 9.317 -12.827 1.00 93.88 94 ASN A O 1
ATOM 733 N N . ALA A 1 95 ? 5.403 7.399 -12.659 1.00 92.31 95 ALA A N 1
ATOM 734 C CA . ALA A 1 95 ? 6.579 6.531 -12.673 1.00 92.31 95 ALA A CA 1
ATOM 735 C C . ALA A 1 95 ? 7.445 6.710 -13.921 1.00 92.31 95 ALA A C 1
ATOM 737 O O . ALA A 1 95 ? 8.660 6.807 -13.804 1.00 92.31 95 ALA A O 1
ATOM 738 N N . ILE A 1 96 ? 6.853 6.749 -15.118 1.00 91.81 96 ILE A N 1
ATOM 739 C CA . ILE A 1 96 ? 7.630 6.908 -16.354 1.00 91.81 96 ILE A CA 1
ATOM 740 C C . ILE A 1 96 ? 8.380 8.245 -16.390 1.00 91.81 96 ILE A C 1
ATOM 742 O O . ILE A 1 96 ? 9.599 8.209 -16.561 1.00 91.81 96 ILE A O 1
ATOM 746 N N . PRO A 1 97 ? 7.731 9.419 -16.232 1.00 92.69 97 PRO A N 1
ATOM 747 C CA . PRO A 1 97 ? 8.460 10.685 -16.268 1.00 92.69 97 PRO A CA 1
ATOM 748 C C . PRO A 1 97 ? 9.508 10.801 -15.153 1.00 92.69 97 PRO A C 1
ATOM 750 O O . PRO A 1 97 ? 10.559 11.400 -15.386 1.00 92.69 97 PRO A O 1
ATOM 753 N N . ASP A 1 98 ? 9.262 10.196 -13.988 1.00 94.38 98 ASP A N 1
ATOM 754 C CA . ASP A 1 98 ? 10.194 10.213 -12.861 1.00 94.38 98 ASP A CA 1
ATOM 755 C C . ASP A 1 98 ? 11.400 9.280 -13.072 1.00 94.38 98 ASP A C 1
ATOM 757 O O . ASP A 1 98 ? 12.546 9.661 -12.824 1.00 94.38 98 ASP A O 1
ATOM 761 N N . LEU A 1 99 ? 11.166 8.058 -13.557 1.00 95.69 99 LEU A N 1
ATOM 762 C CA . LEU A 1 99 ? 12.175 6.998 -13.585 1.00 95.69 99 LEU A CA 1
ATOM 763 C C . LEU A 1 99 ? 12.888 6.853 -14.928 1.00 95.69 99 LEU A C 1
ATOM 765 O O . LEU A 1 99 ? 14.033 6.402 -14.942 1.00 95.69 99 LEU A O 1
ATOM 769 N N . LEU A 1 100 ? 12.273 7.234 -16.052 1.00 94.56 100 LEU A N 1
ATOM 770 C CA . LEU A 1 100 ? 12.880 7.072 -17.378 1.00 94.56 100 LEU A CA 1
ATOM 771 C C . LEU A 1 100 ? 14.248 7.771 -17.500 1.00 94.56 100 LEU A C 1
ATOM 773 O O . LEU A 1 100 ? 15.181 7.126 -17.980 1.00 94.56 100 LEU A O 1
ATOM 777 N N . PRO A 1 101 ? 14.450 9.019 -17.022 1.00 94.44 101 PRO A N 1
ATOM 778 C CA . PRO A 1 101 ? 15.770 9.650 -17.068 1.00 94.44 101 PRO A CA 1
ATOM 779 C C . PRO A 1 101 ? 16.845 8.860 -16.311 1.00 94.44 101 PRO A C 1
ATOM 781 O O . PRO A 1 101 ? 17.991 8.795 -16.750 1.00 94.44 101 PRO A O 1
ATOM 784 N N . ILE A 1 102 ? 16.473 8.241 -15.189 1.00 95.00 102 ILE A N 1
ATOM 785 C CA . ILE A 1 102 ? 17.387 7.450 -14.360 1.00 95.00 102 ILE A CA 1
ATOM 786 C C . ILE A 1 102 ? 17.656 6.091 -15.008 1.00 95.00 102 ILE A C 1
ATOM 788 O O . ILE A 1 102 ? 18.803 5.662 -15.086 1.00 95.00 102 ILE A O 1
ATOM 792 N N . LEU A 1 103 ? 16.620 5.436 -15.535 1.00 95.56 103 LEU A N 1
ATOM 793 C CA . LEU A 1 103 ? 16.749 4.189 -16.285 1.00 95.56 103 LEU A CA 1
ATOM 794 C C . LEU A 1 103 ? 17.720 4.354 -17.465 1.00 95.56 103 LEU A C 1
ATOM 796 O O . LEU A 1 103 ? 18.556 3.484 -17.710 1.00 95.56 103 LEU A O 1
ATOM 800 N N . LEU A 1 104 ? 17.645 5.484 -18.175 1.00 94.31 104 LEU A N 1
ATOM 801 C CA . LEU A 1 104 ? 18.563 5.817 -19.265 1.00 94.31 104 LEU A CA 1
ATOM 802 C C . LEU A 1 104 ? 20.002 6.037 -18.779 1.00 94.31 104 LEU A C 1
ATOM 804 O O . LEU A 1 104 ? 20.926 5.578 -19.447 1.00 94.31 104 LEU A O 1
ATOM 808 N N . ASP A 1 105 ? 20.208 6.674 -17.623 1.00 94.69 105 ASP A N 1
ATOM 809 C CA . ASP A 1 105 ? 21.545 6.846 -17.027 1.00 94.69 105 ASP A CA 1
ATOM 810 C C . ASP A 1 105 ? 22.164 5.508 -16.585 1.00 94.69 105 ASP A C 1
ATOM 812 O O . ASP A 1 105 ? 23.356 5.267 -16.776 1.00 94.69 105 ASP A O 1
ATOM 816 N N . GLU A 1 106 ? 21.344 4.588 -16.072 1.00 95.56 106 GLU A N 1
ATOM 817 C CA . GLU A 1 106 ? 21.772 3.231 -15.719 1.00 95.56 106 GLU A CA 1
ATOM 818 C C . GLU A 1 106 ? 22.057 2.359 -16.962 1.00 95.56 106 GLU A C 1
ATOM 820 O O . GLU A 1 106 ? 22.730 1.330 -16.872 1.00 95.56 106 GLU A O 1
ATOM 825 N N . THR A 1 107 ? 21.574 2.745 -18.146 1.00 93.06 107 THR A N 1
ATOM 826 C CA . THR A 1 107 ? 21.620 1.905 -19.349 1.00 93.06 107 THR A CA 1
ATOM 827 C C . THR A 1 107 ? 23.043 1.654 -19.848 1.00 93.06 107 THR A C 1
ATOM 829 O O . THR A 1 107 ? 23.762 2.549 -20.292 1.00 93.06 107 THR A O 1
ATOM 832 N N . GLY A 1 108 ? 23.440 0.380 -19.840 1.00 87.69 108 GLY A N 1
ATOM 833 C CA . GLY A 1 108 ? 24.721 -0.076 -20.373 1.00 87.69 108 GLY A CA 1
ATOM 834 C C . GLY A 1 108 ? 24.736 -0.294 -21.893 1.00 87.69 108 GLY A C 1
ATOM 835 O O . GLY A 1 108 ? 23.736 -0.179 -22.596 1.00 87.69 108 GLY A O 1
ATOM 836 N N . ILE A 1 109 ? 25.893 -0.721 -22.413 1.00 88.06 109 ILE A N 1
ATOM 837 C CA . ILE A 1 109 ? 26.103 -1.015 -23.849 1.00 88.06 109 ILE A CA 1
ATOM 838 C C . ILE A 1 109 ? 25.212 -2.140 -24.409 1.00 88.06 109 ILE A C 1
ATOM 840 O O . ILE A 1 109 ? 25.122 -2.295 -25.624 1.00 88.06 109 ILE A O 1
ATOM 844 N N . LEU A 1 110 ? 24.611 -2.950 -23.534 1.00 89.38 110 LEU A N 1
ATOM 845 C CA . LEU A 1 110 ? 23.697 -4.037 -23.888 1.00 89.38 110 LEU A CA 1
ATOM 846 C C . LEU A 1 110 ? 22.220 -3.622 -23.762 1.00 89.38 110 LEU A C 1
ATOM 848 O O . LEU A 1 110 ? 21.349 -4.480 -23.855 1.00 89.38 110 LEU A O 1
ATOM 852 N N . GLY A 1 111 ? 21.944 -2.330 -23.556 1.00 91.25 111 GLY A N 1
ATOM 853 C CA . GLY A 1 111 ? 20.604 -1.809 -23.308 1.00 91.25 111 GLY A CA 1
ATOM 854 C C . GLY A 1 111 ? 20.167 -1.973 -21.850 1.00 91.25 111 GLY A C 1
ATOM 855 O O . GLY A 1 111 ? 20.991 -2.189 -20.954 1.00 91.25 111 GLY A O 1
ATOM 856 N N . TYR A 1 112 ? 18.863 -1.839 -21.609 1.00 94.06 112 TYR A N 1
ATOM 857 C CA . TYR A 1 112 ? 18.222 -2.121 -20.330 1.00 94.06 112 TYR A CA 1
ATOM 858 C C . TYR A 1 112 ? 18.536 -3.544 -19.883 1.00 94.06 112 TYR A C 1
ATOM 860 O O . TYR A 1 112 ? 18.223 -4.505 -20.581 1.00 94.06 112 TYR A O 1
ATOM 868 N N . GLN A 1 113 ? 19.130 -3.682 -18.702 1.00 95.00 113 GLN A N 1
ATOM 869 C CA . GLN A 1 113 ? 19.337 -4.966 -18.045 1.00 95.00 113 GLN A CA 1
ATOM 870 C C . GLN A 1 113 ? 18.926 -4.840 -16.577 1.00 95.00 113 GLN A C 1
ATOM 872 O O . GLN A 1 113 ? 19.173 -3.791 -15.985 1.00 95.00 113 GLN A O 1
ATOM 877 N N . PRO A 1 114 ? 18.400 -5.904 -15.950 1.00 94.94 114 PRO A N 1
ATOM 878 C CA . PRO A 1 114 ? 17.887 -5.842 -14.577 1.00 94.94 114 PRO A CA 1
ATOM 879 C C . PRO A 1 114 ? 18.914 -5.370 -13.542 1.00 94.94 114 PRO A C 1
ATOM 881 O O . PRO A 1 114 ? 18.565 -4.850 -12.493 1.00 94.94 114 PRO A O 1
ATOM 884 N N . TRP A 1 115 ? 20.196 -5.571 -13.831 1.00 95.38 115 TRP A N 1
ATOM 885 C CA . TRP A 1 115 ? 21.304 -5.363 -12.899 1.00 95.38 115 TRP A CA 1
ATOM 886 C C . TRP A 1 115 ? 22.093 -4.081 -13.178 1.00 95.38 115 TRP A C 1
ATOM 888 O O . TRP A 1 115 ? 23.131 -3.868 -12.555 1.00 95.38 115 TRP A O 1
ATOM 898 N N . ASN A 1 116 ? 21.648 -3.270 -14.141 1.00 95.75 116 ASN A N 1
ATOM 899 C CA . ASN A 1 116 ? 22.314 -2.027 -14.528 1.00 95.75 116 ASN A CA 1
ATOM 900 C C . ASN A 1 116 ? 22.328 -0.998 -13.387 1.00 95.75 116 ASN A C 1
ATOM 902 O O . ASN A 1 116 ? 23.304 -0.270 -13.216 1.00 95.75 116 ASN A O 1
ATOM 906 N N . GLY A 1 117 ? 21.280 -0.996 -12.569 1.00 95.56 117 GLY A N 1
ATOM 907 C CA . GLY A 1 117 ? 21.164 -0.162 -11.387 1.00 95.56 117 GLY A CA 1
ATOM 908 C C . GLY A 1 117 ? 19.866 -0.437 -10.639 1.00 95.56 117 GLY A C 1
ATOM 909 O O . GLY A 1 117 ? 19.192 -1.445 -10.867 1.00 95.56 117 GLY A O 1
ATOM 910 N N . THR A 1 118 ? 19.554 0.429 -9.685 1.00 94.44 118 THR A N 1
ATOM 911 C CA . THR A 1 118 ? 18.432 0.239 -8.768 1.00 94.44 118 THR A CA 1
ATOM 912 C C . THR A 1 118 ? 17.086 0.491 -9.437 1.00 94.44 118 THR A C 1
ATOM 914 O O . THR A 1 118 ? 16.143 -0.257 -9.184 1.00 94.44 118 THR A O 1
ATOM 917 N N . VAL A 1 119 ? 16.999 1.483 -10.331 1.00 96.00 119 VAL A N 1
ATOM 918 C CA . VAL A 1 119 ? 15.772 1.738 -11.099 1.00 96.00 119 VAL A CA 1
ATOM 919 C C . VAL A 1 119 ? 15.552 0.630 -12.118 1.00 96.00 119 VAL A C 1
ATOM 921 O O . VAL A 1 119 ? 14.442 0.131 -12.238 1.00 96.00 119 VAL A O 1
ATOM 924 N N . SER A 1 120 ? 16.605 0.152 -12.773 1.00 96.62 120 SER A N 1
ATOM 925 C CA . SER A 1 120 ? 16.546 -0.996 -13.673 1.00 96.62 120 SER A CA 1
ATOM 926 C C . SER A 1 120 ? 16.014 -2.223 -12.938 1.00 96.62 120 SER A C 1
ATOM 928 O O . SER A 1 120 ? 15.065 -2.849 -13.399 1.00 96.62 120 SER A O 1
ATOM 930 N N . LEU A 1 121 ? 16.550 -2.536 -11.755 1.00 96.62 121 LEU A N 1
ATOM 931 C CA . LEU A 1 121 ? 16.060 -3.663 -10.963 1.00 96.62 121 LEU A CA 1
ATOM 932 C C . LEU A 1 121 ? 14.587 -3.493 -10.575 1.00 96.62 121 LEU A C 1
ATOM 934 O O . LEU A 1 121 ? 13.822 -4.451 -10.671 1.00 96.62 121 LEU A O 1
ATOM 938 N N . PHE A 1 122 ? 14.178 -2.282 -10.186 1.00 96.31 122 PHE A N 1
ATOM 939 C CA . PHE A 1 122 ? 12.778 -1.966 -9.915 1.00 96.31 122 PHE A CA 1
ATOM 940 C C . PHE A 1 122 ? 11.891 -2.183 -11.150 1.00 96.31 122 PHE A C 1
ATOM 942 O O . PHE A 1 122 ? 10.883 -2.878 -11.042 1.00 96.31 122 PHE A O 1
ATOM 949 N N . MET A 1 123 ? 12.281 -1.673 -12.322 1.00 96.94 123 MET A N 1
ATOM 950 C CA . MET A 1 123 ? 11.506 -1.806 -13.561 1.00 96.94 123 MET A CA 1
ATOM 951 C C . MET A 1 123 ? 11.311 -3.272 -13.954 1.00 96.94 123 MET A C 1
ATOM 953 O O . MET A 1 123 ? 10.203 -3.667 -14.309 1.00 96.94 123 MET A O 1
ATOM 957 N N . TYR A 1 124 ? 12.345 -4.107 -13.830 1.00 97.25 124 TYR A N 1
ATOM 958 C CA . TYR A 1 124 ? 12.233 -5.545 -14.097 1.00 97.25 124 TYR A CA 1
ATOM 959 C C . TYR A 1 124 ? 11.424 -6.290 -13.021 1.00 97.25 124 TYR A C 1
ATOM 961 O O . TYR A 1 124 ? 10.657 -7.189 -13.354 1.00 97.25 124 TYR A O 1
ATOM 969 N N . SER A 1 125 ? 11.547 -5.905 -11.747 1.00 96.88 125 SER A N 1
ATOM 970 C CA . SER A 1 125 ? 10.738 -6.458 -10.647 1.00 96.88 125 SER A CA 1
ATOM 971 C C . SER A 1 125 ? 9.246 -6.164 -10.830 1.00 96.88 125 SER A C 1
ATOM 973 O O . SER A 1 125 ? 8.413 -7.064 -10.736 1.00 96.88 125 SER A O 1
ATOM 975 N N . ALA A 1 126 ? 8.907 -4.918 -11.165 1.00 97.44 126 ALA A N 1
ATOM 976 C CA . ALA A 1 126 ? 7.542 -4.507 -11.457 1.00 97.44 126 ALA A CA 1
ATOM 977 C C . ALA A 1 126 ? 7.006 -5.172 -12.733 1.00 97.44 126 ALA A C 1
ATOM 979 O O . ALA A 1 126 ? 5.903 -5.709 -12.711 1.00 97.44 126 ALA A O 1
ATOM 980 N N . SER A 1 127 ? 7.809 -5.264 -13.798 1.00 97.56 127 SER A N 1
ATOM 981 C CA . SER A 1 127 ? 7.402 -5.968 -15.026 1.00 97.56 127 SER A CA 1
ATOM 982 C C . SER A 1 127 ? 7.135 -7.452 -14.773 1.00 97.56 127 SER A C 1
ATOM 984 O O . SER A 1 127 ? 6.142 -7.992 -15.235 1.00 97.56 127 SER A O 1
ATOM 986 N N . ALA A 1 128 ? 7.943 -8.113 -13.942 1.00 97.31 128 ALA A N 1
ATOM 987 C CA . ALA A 1 128 ? 7.691 -9.499 -13.546 1.00 97.31 128 ALA A CA 1
ATOM 988 C C . ALA A 1 128 ? 6.365 -9.694 -12.805 1.00 97.31 128 ALA A C 1
ATOM 990 O O . ALA A 1 128 ? 5.799 -10.787 -12.827 1.00 97.31 128 ALA A O 1
ATOM 991 N N . ALA A 1 129 ? 5.872 -8.658 -12.130 1.00 97.25 129 ALA A N 1
ATOM 992 C CA . ALA A 1 129 ? 4.596 -8.692 -11.436 1.00 97.25 129 ALA A CA 1
ATOM 993 C C . ALA A 1 129 ? 3.411 -8.287 -12.328 1.00 97.25 129 ALA A C 1
ATOM 995 O O . ALA A 1 129 ? 2.337 -8.857 -12.171 1.00 97.25 129 ALA A O 1
ATOM 996 N N . PHE A 1 130 ? 3.590 -7.316 -13.224 1.00 97.75 130 PHE A N 1
ATOM 997 C CA . PHE A 1 130 ? 2.488 -6.645 -13.927 1.00 97.75 130 PHE A CA 1
ATOM 998 C C . PHE A 1 130 ? 2.399 -7.001 -15.412 1.00 97.75 130 PHE A C 1
ATOM 1000 O O . PHE A 1 130 ? 1.312 -7.027 -15.979 1.00 97.75 130 PHE A O 1
ATOM 1007 N N . SER A 1 131 ? 3.535 -7.295 -16.035 1.00 97.88 131 SER A N 1
ATOM 1008 C CA . SER A 1 131 ? 3.673 -7.602 -17.459 1.00 97.88 131 SER A CA 1
ATOM 1009 C C . SER A 1 131 ? 4.633 -8.783 -17.696 1.00 97.88 131 SER A C 1
ATOM 1011 O O . SER A 1 131 ? 5.632 -8.641 -18.408 1.00 97.88 131 SER A O 1
ATOM 1013 N N . PRO A 1 132 ? 4.392 -9.957 -17.071 1.00 97.19 132 PRO A N 1
ATOM 1014 C CA . PRO A 1 132 ? 5.204 -11.138 -17.332 1.00 97.19 132 PRO A CA 1
ATOM 1015 C C . PRO A 1 132 ? 4.971 -11.653 -18.760 1.00 97.19 132 PRO A C 1
ATOM 1017 O O . PRO A 1 132 ? 3.828 -11.850 -19.167 1.00 97.19 132 PRO A O 1
ATOM 1020 N N . ASP A 1 133 ? 6.051 -11.962 -19.476 1.00 95.94 133 ASP A N 1
ATOM 1021 C CA . ASP A 1 133 ? 6.016 -12.648 -20.772 1.00 95.94 133 ASP A CA 1
ATOM 1022 C C . ASP A 1 133 ? 6.941 -13.868 -20.719 1.00 95.94 133 ASP A C 1
ATOM 1024 O O . ASP A 1 133 ? 8.143 -13.788 -20.952 1.00 95.94 133 ASP A O 1
ATOM 1028 N N . VAL A 1 134 ? 6.386 -15.040 -20.412 1.00 90.50 134 VAL A N 1
ATOM 1029 C CA . VAL A 1 134 ? 7.168 -16.281 -20.255 1.00 90.50 134 VAL A CA 1
ATOM 1030 C C . VAL A 1 134 ? 7.804 -16.794 -21.553 1.00 90.50 134 VAL A C 1
ATOM 1032 O O . VAL A 1 134 ? 8.626 -17.714 -21.493 1.00 90.50 134 VAL A O 1
ATOM 1035 N N . ASP A 1 135 ? 7.463 -16.208 -22.700 1.00 93.06 135 ASP A N 1
ATOM 1036 C CA . ASP A 1 135 ? 8.034 -16.549 -23.997 1.00 93.06 135 ASP A CA 1
ATOM 1037 C C . ASP A 1 135 ? 9.177 -15.589 -24.413 1.00 93.06 135 ASP A C 1
ATOM 1039 O O . ASP A 1 135 ? 9.975 -15.947 -25.291 1.00 93.06 135 ASP A O 1
ATOM 1043 N N . ASP A 1 136 ? 9.349 -14.438 -23.742 1.00 89.25 136 ASP A N 1
ATOM 1044 C CA . ASP A 1 136 ? 10.380 -13.432 -24.057 1.00 89.25 136 ASP A CA 1
ATOM 1045 C C . ASP A 1 136 ? 11.728 -13.676 -23.346 1.00 89.25 136 ASP A C 1
ATOM 1047 O O . ASP A 1 136 ? 12.149 -13.010 -22.391 1.00 89.25 136 ASP A O 1
ATOM 1051 N N . TRP A 1 137 ? 12.458 -14.692 -23.812 1.00 89.56 137 TRP A N 1
ATOM 1052 C CA . TRP A 1 137 ? 13.827 -14.947 -23.352 1.00 89.56 137 TRP A CA 1
ATOM 1053 C C . TRP A 1 137 ? 14.755 -13.750 -23.666 1.00 89.56 137 TRP A C 1
ATOM 1055 O O . TRP A 1 137 ? 14.790 -13.304 -24.814 1.00 89.56 137 TRP A O 1
ATOM 1065 N N . PRO A 1 138 ? 15.631 -13.301 -22.736 1.00 92.00 138 PRO A N 1
ATOM 1066 C CA . PRO A 1 138 ? 16.062 -13.986 -21.510 1.00 92.00 138 PRO A CA 1
ATOM 1067 C C . PRO A 1 138 ? 15.412 -13.511 -20.208 1.00 92.00 138 PRO A C 1
ATOM 1069 O O . PRO A 1 138 ? 15.759 -14.055 -19.155 1.00 92.00 138 PRO A O 1
ATOM 1072 N N . TYR A 1 139 ? 14.579 -12.473 -20.248 1.00 94.19 139 TYR A N 1
ATOM 1073 C CA . TYR A 1 139 ? 14.118 -11.783 -19.041 1.00 94.19 139 TYR A CA 1
ATOM 1074 C C . TYR A 1 139 ? 12.683 -12.125 -18.655 1.00 94.19 139 TYR A C 1
ATOM 1076 O O . TYR A 1 139 ? 12.339 -12.023 -17.482 1.00 94.19 139 TYR A O 1
ATOM 1084 N N . TYR A 1 140 ? 11.909 -12.632 -19.607 1.00 95.88 140 TYR A N 1
ATOM 1085 C CA . TYR A 1 140 ? 10.556 -13.127 -19.419 1.00 95.88 140 TYR A CA 1
ATOM 1086 C C . TYR A 1 140 ? 9.553 -12.072 -18.932 1.00 95.88 140 TYR A C 1
ATOM 1088 O O . TYR A 1 140 ? 8.620 -12.382 -18.185 1.00 95.88 140 TYR A O 1
ATOM 1096 N N . VAL A 1 141 ? 9.795 -10.806 -19.276 1.00 96.81 141 VAL A N 1
ATOM 1097 C CA . VAL A 1 141 ? 8.995 -9.658 -18.846 1.00 96.81 141 VAL A CA 1
ATOM 1098 C C . VAL A 1 141 ? 9.037 -8.571 -19.907 1.00 96.81 141 VAL A C 1
ATOM 1100 O O . VAL A 1 141 ? 10.097 -8.324 -20.484 1.00 96.81 141 VAL A O 1
ATOM 1103 N N . ASP A 1 142 ? 7.933 -7.850 -20.056 1.00 97.00 142 ASP A N 1
ATOM 1104 C CA . ASP A 1 142 ? 7.860 -6.673 -20.912 1.00 97.00 142 ASP A CA 1
ATOM 1105 C C . ASP A 1 142 ? 8.034 -5.396 -20.090 1.00 97.00 142 ASP A C 1
ATOM 1107 O O . ASP A 1 142 ? 7.262 -5.125 -19.167 1.00 97.00 142 ASP A O 1
ATOM 1111 N N . LEU A 1 143 ? 9.030 -4.578 -20.440 1.00 97.12 143 LEU A N 1
ATOM 1112 C CA . LEU A 1 143 ? 9.164 -3.228 -19.889 1.00 97.12 143 LEU A CA 1
ATOM 1113 C C . LEU A 1 143 ? 8.127 -2.290 -20.535 1.00 97.12 143 LEU A C 1
ATOM 1115 O O . LEU A 1 143 ? 7.891 -2.386 -21.738 1.00 97.12 143 LEU A O 1
ATOM 1119 N N . PRO A 1 144 ? 7.580 -1.300 -19.806 1.00 97.19 144 PRO A N 1
ATOM 1120 C CA . PRO A 1 144 ? 6.611 -0.350 -20.359 1.00 97.19 144 PRO A CA 1
ATOM 1121 C C . PRO A 1 144 ? 7.231 0.711 -21.281 1.00 97.19 144 PRO A C 1
ATOM 1123 O O . PRO A 1 144 ? 6.535 1.621 -21.724 1.00 97.19 144 PRO A O 1
ATOM 1126 N N . VAL A 1 145 ? 8.537 0.636 -21.550 1.00 96.19 145 VAL A N 1
ATOM 1127 C CA . VAL A 1 145 ? 9.274 1.578 -22.400 1.00 96.19 145 VAL A CA 1
ATOM 1128 C C . VAL A 1 145 ? 10.194 0.837 -23.361 1.00 96.19 145 VAL A C 1
ATOM 1130 O O . VAL A 1 145 ? 10.839 -0.145 -22.989 1.00 96.19 145 VAL A O 1
ATOM 1133 N N . ASP A 1 146 ? 10.278 1.327 -24.596 1.00 92.06 146 ASP A N 1
ATOM 1134 C CA . ASP A 1 146 ? 11.193 0.812 -25.610 1.00 92.06 146 ASP A CA 1
ATOM 1135 C C . ASP A 1 146 ? 12.573 1.497 -25.552 1.00 92.06 146 ASP A C 1
ATOM 1137 O O . ASP A 1 146 ? 12.792 2.500 -24.872 1.00 92.06 146 ASP A O 1
ATOM 1141 N N . TYR A 1 147 ? 13.537 0.973 -26.314 1.00 85.62 147 TYR A N 1
ATOM 1142 C CA . TYR A 1 147 ? 14.887 1.549 -26.408 1.00 85.62 147 TYR A CA 1
ATOM 1143 C C . TYR A 1 147 ? 14.947 2.932 -27.076 1.00 85.62 147 TYR A C 1
ATOM 1145 O O . TYR A 1 147 ? 16.012 3.546 -27.101 1.00 85.62 147 TYR A O 1
ATOM 1153 N N . ASN A 1 148 ? 13.844 3.395 -27.664 1.00 87.38 148 ASN A N 1
ATOM 1154 C CA . ASN A 1 148 ? 13.728 4.717 -28.266 1.00 87.38 148 ASN A CA 1
ATOM 1155 C C . ASN A 1 148 ? 13.036 5.708 -27.318 1.00 87.38 148 ASN A C 1
ATOM 1157 O O . ASN A 1 148 ? 12.618 6.768 -27.783 1.00 87.38 148 ASN A O 1
ATOM 1161 N N . GLU A 1 149 ? 12.925 5.373 -26.027 1.00 89.44 149 GLU A N 1
ATOM 1162 C CA . GLU A 1 149 ? 12.336 6.216 -24.981 1.00 89.44 149 GLU A CA 1
A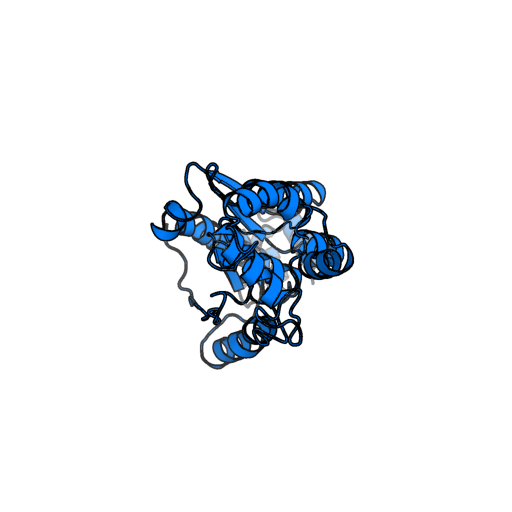TOM 1163 C C . GLU A 1 149 ? 10.816 6.413 -25.132 1.00 89.44 149 GLU A C 1
ATOM 1165 O O . GLU A 1 149 ? 10.239 7.311 -24.519 1.00 89.44 149 GLU A O 1
ATOM 1170 N N . ASN A 1 150 ? 10.149 5.576 -25.934 1.00 93.75 150 ASN A N 1
ATOM 1171 C CA . ASN A 1 150 ? 8.698 5.614 -26.086 1.00 93.75 150 ASN A CA 1
ATOM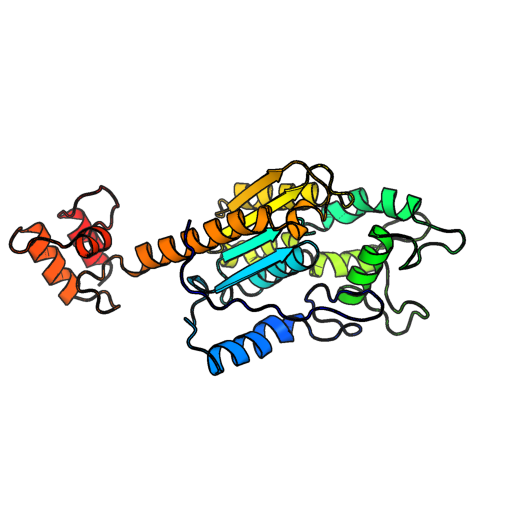 1172 C C . ASN A 1 150 ? 8.031 4.681 -25.080 1.00 93.75 150 ASN A C 1
ATOM 1174 O O . ASN A 1 150 ? 8.496 3.564 -24.856 1.00 93.75 150 ASN A O 1
ATOM 1178 N N . VAL A 1 151 ? 6.895 5.116 -24.540 1.00 96.12 151 VAL A N 1
ATOM 1179 C CA . VAL A 1 151 ? 6.002 4.246 -23.769 1.00 96.12 151 VAL A CA 1
ATOM 1180 C C . VAL A 1 151 ? 5.352 3.231 -24.707 1.00 96.12 151 VAL A C 1
ATOM 1182 O O . VAL A 1 151 ? 4.924 3.578 -25.810 1.00 96.12 151 VAL A O 1
ATOM 1185 N N . ILE A 1 152 ? 5.300 1.973 -24.275 1.00 97.44 152 ILE A N 1
ATOM 1186 C CA . ILE A 1 152 ? 4.582 0.898 -24.958 1.00 97.44 152 ILE A CA 1
ATOM 1187 C C . ILE A 1 152 ? 3.191 0.822 -24.332 1.00 97.44 152 ILE A C 1
ATOM 1189 O O . ILE A 1 152 ? 3.022 0.195 -23.289 1.00 97.44 152 ILE A O 1
ATOM 1193 N N . ASP A 1 153 ? 2.209 1.470 -24.964 1.00 97.06 153 ASP A N 1
ATOM 1194 C CA . ASP A 1 153 ? 0.856 1.649 -24.410 1.00 97.06 153 ASP A CA 1
ATOM 1195 C C . ASP A 1 153 ? 0.228 0.333 -23.917 1.00 97.06 153 ASP A C 1
ATOM 1197 O O . ASP A 1 153 ? -0.271 0.276 -22.800 1.00 97.06 153 ASP A O 1
ATOM 1201 N N . GLU A 1 154 ? 0.331 -0.756 -24.690 1.00 97.56 154 GLU A N 1
ATOM 1202 C CA . GLU A 1 154 ? -0.248 -2.060 -24.316 1.00 97.56 154 GLU A CA 1
ATOM 1203 C C . GLU A 1 154 ? 0.350 -2.633 -23.019 1.00 97.56 154 GLU A C 1
ATOM 1205 O O . GLU A 1 154 ? -0.363 -3.242 -22.225 1.00 97.56 154 GLU A O 1
ATOM 1210 N N . VAL A 1 155 ? 1.648 -2.421 -22.782 1.00 97.75 155 VAL A N 1
ATOM 1211 C CA . VAL A 1 155 ? 2.334 -2.865 -21.557 1.00 97.75 155 VAL A CA 1
ATOM 1212 C C . VAL A 1 155 ? 2.039 -1.902 -20.410 1.00 97.75 155 VAL A C 1
ATOM 1214 O O . VAL A 1 155 ? 1.863 -2.317 -19.266 1.00 97.75 155 VAL A O 1
ATOM 1217 N N . TRP A 1 156 ? 1.956 -0.607 -20.709 1.00 97.19 156 TRP A N 1
ATOM 1218 C CA . TRP A 1 156 ? 1.643 0.411 -19.719 1.00 97.19 156 TRP A CA 1
ATOM 1219 C C . TRP A 1 156 ? 0.219 0.282 -19.173 1.00 97.19 156 TRP A C 1
ATOM 1221 O O . TRP A 1 156 ? 0.015 0.407 -17.967 1.00 97.19 156 TRP A O 1
ATOM 1231 N N . ASP A 1 157 ? -0.747 -0.074 -20.016 1.00 96.81 157 ASP A N 1
ATOM 1232 C CA . ASP A 1 157 ? -2.120 -0.354 -19.596 1.00 96.81 157 ASP A CA 1
ATOM 1233 C C . ASP A 1 157 ? -2.185 -1.524 -18.592 1.00 96.81 157 ASP A C 1
ATOM 1235 O O . ASP A 1 157 ? -2.970 -1.477 -17.640 1.00 96.81 157 ASP A O 1
ATOM 1239 N N . LEU A 1 158 ? -1.321 -2.544 -18.731 1.00 97.44 158 LEU A N 1
ATOM 1240 C CA . LEU A 1 158 ? -1.200 -3.618 -17.732 1.00 97.44 158 LEU A CA 1
ATOM 1241 C C . LEU A 1 158 ? -0.717 -3.071 -16.383 1.00 97.44 158 LEU A C 1
ATOM 1243 O O . LEU A 1 158 ? -1.275 -3.409 -15.340 1.00 97.44 158 LEU A O 1
ATOM 1247 N N . TRP A 1 159 ? 0.289 -2.193 -16.397 1.00 97.75 159 TRP A N 1
ATOM 1248 C CA . TRP A 1 159 ? 0.804 -1.546 -15.187 1.00 97.75 159 TRP A CA 1
ATOM 1249 C C . TRP A 1 159 ? -0.247 -0.668 -14.507 1.00 97.75 159 TRP A C 1
ATOM 1251 O O . TRP A 1 159 ? -0.376 -0.721 -13.284 1.00 97.75 159 TRP A O 1
ATOM 1261 N N . LEU A 1 160 ? -1.026 0.098 -15.275 1.00 96.12 160 LEU A N 1
ATOM 1262 C CA . LEU A 1 160 ? -2.109 0.926 -14.738 1.00 96.12 160 LEU A CA 1
ATOM 1263 C C . LEU A 1 160 ? -3.232 0.083 -14.119 1.00 96.12 160 LEU A C 1
ATOM 1265 O O . LEU A 1 160 ? -3.776 0.468 -13.088 1.00 96.12 160 LEU A O 1
ATOM 1269 N N . GLY A 1 161 ? -3.500 -1.122 -14.635 1.00 95.94 161 GLY A N 1
ATOM 1270 C CA . GLY A 1 161 ? -4.393 -2.091 -13.979 1.00 95.94 161 GLY A CA 1
ATOM 1271 C C . GLY A 1 161 ? -3.919 -2.547 -12.588 1.00 95.94 161 GLY A C 1
ATOM 1272 O O . GLY A 1 161 ? -4.690 -3.106 -11.803 1.00 95.94 161 GLY A O 1
ATOM 1273 N N . HIS A 1 162 ? -2.651 -2.294 -12.261 1.00 97.00 162 HIS A N 1
ATOM 1274 C CA . HIS A 1 162 ? -2.045 -2.553 -10.962 1.00 97.00 162 HIS A CA 1
ATOM 1275 C C . HIS A 1 162 ? -1.731 -1.277 -10.171 1.00 97.00 162 HIS A C 1
ATOM 1277 O O . HIS A 1 162 ? -1.252 -1.380 -9.039 1.00 97.00 162 HIS A O 1
ATOM 1283 N N . ASP A 1 163 ? -1.994 -0.092 -10.716 1.00 97.81 163 ASP A N 1
ATOM 1284 C CA . ASP A 1 163 ? -1.698 1.174 -10.0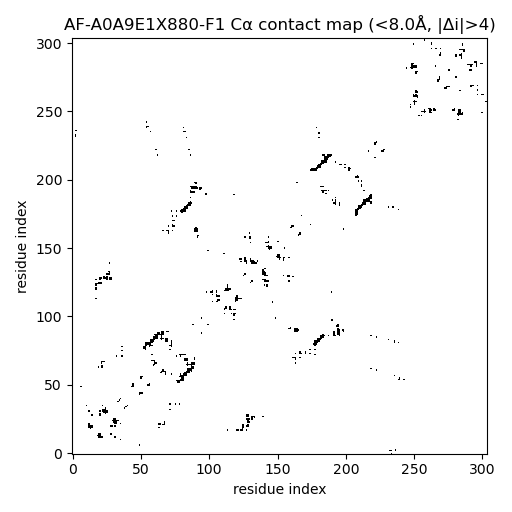62 1.00 97.81 163 ASP A CA 1
ATOM 1285 C C . ASP A 1 163 ? -2.617 1.420 -8.859 1.00 97.81 163 ASP A C 1
ATOM 1287 O O . ASP A 1 163 ? -3.842 1.375 -8.960 1.00 97.81 163 ASP A O 1
ATOM 1291 N N . ALA A 1 164 ? -2.023 1.708 -7.701 1.00 98.06 164 ALA A N 1
ATOM 1292 C CA . ALA A 1 164 ? -2.782 1.886 -6.471 1.00 98.06 164 ALA A CA 1
ATOM 1293 C C . ALA A 1 164 ? -3.692 3.126 -6.522 1.00 98.06 164 ALA A C 1
ATOM 1295 O O . ALA A 1 164 ? -4.804 3.066 -5.998 1.00 98.06 164 ALA A O 1
ATOM 1296 N N . LEU A 1 165 ? -3.256 4.218 -7.165 1.00 98.25 165 LEU A N 1
ATOM 1297 C CA . LEU A 1 165 ? -4.069 5.425 -7.340 1.00 98.25 165 LEU A CA 1
ATOM 1298 C C . LEU A 1 165 ? -5.269 5.156 -8.253 1.00 98.25 165 LEU A C 1
ATOM 1300 O O . LEU A 1 165 ? -6.398 5.452 -7.867 1.00 98.25 165 LEU A O 1
ATOM 1304 N N . THR A 1 166 ? -5.037 4.535 -9.409 1.00 97.94 166 THR A N 1
ATOM 1305 C CA . THR A 1 166 ? -6.098 4.132 -10.344 1.00 97.94 166 THR A CA 1
ATOM 1306 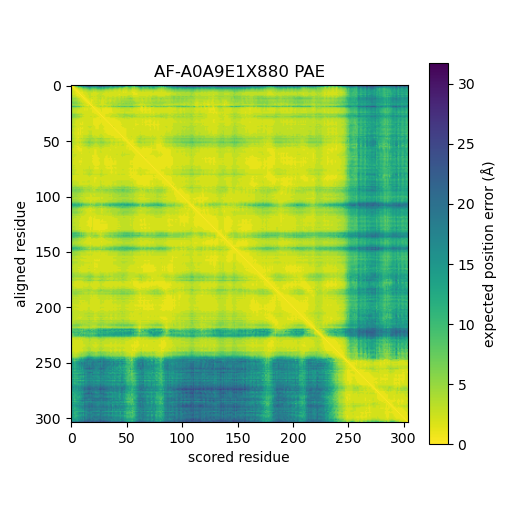C C . THR A 1 166 ? -7.129 3.234 -9.653 1.00 97.94 166 THR A C 1
ATOM 1308 O O . THR A 1 166 ? -8.323 3.532 -9.654 1.00 97.94 166 THR A O 1
ATOM 1311 N N . LEU A 1 167 ? -6.677 2.187 -8.952 1.00 98.00 167 LEU A N 1
ATOM 1312 C CA . LEU A 1 167 ? -7.561 1.289 -8.200 1.00 98.00 167 LEU A CA 1
ATOM 1313 C C . LEU A 1 167 ? -8.357 2.026 -7.108 1.00 98.00 167 LEU A C 1
ATOM 1315 O O . LEU A 1 167 ? -9.516 1.695 -6.854 1.00 98.00 167 LEU A O 1
ATOM 1319 N N . ALA A 1 168 ? -7.759 3.026 -6.455 1.00 98.00 168 ALA A N 1
ATOM 1320 C CA . ALA A 1 168 ? -8.420 3.805 -5.411 1.00 98.00 168 ALA A CA 1
ATOM 1321 C C . ALA A 1 168 ? -9.518 4.710 -5.982 1.00 98.00 168 ALA A C 1
ATOM 1323 O O . ALA A 1 168 ? -10.606 4.794 -5.410 1.00 98.00 168 ALA A O 1
ATOM 1324 N N . GLN A 1 169 ? -9.263 5.330 -7.136 1.00 97.56 169 GLN A N 1
ATOM 1325 C CA . GLN A 1 169 ? -10.247 6.129 -7.867 1.00 97.56 169 GLN A CA 1
ATOM 1326 C C . GLN A 1 169 ? -11.433 5.275 -8.333 1.00 97.56 169 GLN A C 1
ATOM 1328 O O . GLN A 1 169 ? -12.587 5.680 -8.189 1.00 97.56 169 GLN A O 1
ATOM 1333 N N . GLU A 1 170 ? -11.172 4.065 -8.833 1.00 96.56 170 GLU A N 1
ATOM 1334 C CA . GLU A 1 170 ? -12.217 3.128 -9.258 1.00 96.56 170 GLU A CA 1
ATOM 1335 C C . GLU A 1 170 ? -13.038 2.574 -8.084 1.00 96.56 170 GLU A C 1
ATOM 1337 O O . GLU A 1 170 ? -14.228 2.286 -8.240 1.00 96.56 170 GLU A O 1
ATOM 1342 N N . ASN A 1 171 ? -12.427 2.451 -6.900 1.00 95.06 171 ASN A N 1
ATOM 1343 C CA . ASN A 1 171 ? -13.046 1.857 -5.715 1.00 95.06 171 ASN A CA 1
ATOM 1344 C C . ASN A 1 171 ? -13.432 2.871 -4.625 1.00 95.06 171 ASN A C 1
ATOM 1346 O O . ASN A 1 171 ? -13.599 2.508 -3.457 1.00 95.06 171 ASN A O 1
ATOM 1350 N N . ILE A 1 172 ? -13.608 4.142 -4.995 1.00 94.88 172 ILE A N 1
ATOM 1351 C CA . ILE A 1 172 ? -13.777 5.254 -4.054 1.00 94.88 172 ILE A CA 1
ATOM 1352 C C . ILE A 1 172 ? -14.840 5.009 -2.973 1.00 94.88 172 ILE A C 1
ATOM 1354 O O . ILE A 1 172 ? -14.612 5.283 -1.796 1.00 94.88 172 ILE A O 1
ATOM 1358 N N . ALA A 1 173 ? -15.990 4.444 -3.347 1.00 90.44 173 ALA A N 1
ATOM 1359 C CA . ALA A 1 173 ? -17.107 4.214 -2.431 1.00 90.44 173 ALA A CA 1
ATOM 1360 C C . ALA A 1 173 ? -16.761 3.249 -1.285 1.00 90.44 173 ALA A C 1
ATOM 1362 O O . ALA A 1 173 ? -17.372 3.330 -0.222 1.00 90.44 173 ALA A O 1
ATOM 1363 N N . ASN A 1 174 ? -15.787 2.360 -1.493 1.00 90.56 174 ASN A N 1
ATOM 1364 C CA . ASN A 1 174 ? -15.419 1.322 -0.535 1.00 90.56 174 ASN A CA 1
ATOM 1365 C C . ASN A 1 174 ? -14.160 1.666 0.274 1.00 90.56 174 ASN A C 1
ATOM 1367 O O . ASN A 1 174 ? -13.874 0.979 1.250 1.00 90.56 174 ASN A O 1
ATOM 1371 N N . ILE A 1 175 ? -13.429 2.726 -0.087 1.00 94.25 175 ILE A N 1
ATOM 1372 C CA . ILE A 1 175 ? -12.199 3.129 0.617 1.00 94.25 175 ILE A CA 1
ATOM 1373 C C . ILE A 1 175 ? -12.396 4.310 1.578 1.00 94.25 175 ILE A C 1
ATOM 1375 O O . ILE A 1 175 ? -11.463 4.681 2.282 1.00 94.25 175 ILE A O 1
ATOM 1379 N N . GLN A 1 176 ? -13.605 4.878 1.659 1.00 90.81 176 GLN A N 1
ATOM 1380 C CA . GLN A 1 176 ? -13.933 6.025 2.526 1.00 90.81 176 GLN A CA 1
ATOM 1381 C C . GLN A 1 176 ? -13.662 5.773 4.018 1.00 90.81 176 GLN A C 1
ATOM 1383 O O . GLN A 1 176 ? -13.370 6.702 4.769 1.00 90.81 176 GLN A O 1
ATOM 1388 N N . SER A 1 177 ? -13.760 4.517 4.463 1.00 86.88 177 SER A N 1
ATOM 1389 C CA . SER A 1 177 ? -13.482 4.131 5.850 1.00 86.88 177 SER A CA 1
ATOM 1390 C C . SER A 1 177 ? -12.004 3.837 6.120 1.00 86.88 177 SER A C 1
ATOM 1392 O O . SER A 1 177 ? -11.622 3.695 7.284 1.00 86.88 177 SER A O 1
ATOM 1394 N N . ILE A 1 178 ? -11.169 3.746 5.080 1.00 95.81 178 ILE A N 1
ATOM 1395 C CA . ILE A 1 178 ? -9.742 3.471 5.232 1.00 95.81 178 ILE A CA 1
ATOM 1396 C C . ILE A 1 178 ? -9.025 4.734 5.710 1.00 95.81 178 ILE A C 1
ATOM 1398 O O . ILE A 1 178 ? -9.252 5.839 5.219 1.00 95.81 178 ILE A O 1
ATOM 1402 N N . ARG A 1 179 ? -8.120 4.559 6.673 1.00 97.06 179 ARG A N 1
ATOM 1403 C CA . ARG A 1 179 ? -7.226 5.603 7.176 1.00 97.06 179 ARG A CA 1
ATOM 1404 C C . ARG A 1 179 ? -5.822 5.373 6.637 1.00 97.06 179 ARG A C 1
ATOM 1406 O O . ARG A 1 179 ? -5.220 4.335 6.924 1.00 97.06 179 ARG A O 1
ATOM 1413 N N . PHE A 1 180 ? -5.288 6.348 5.908 1.00 98.44 180 PHE A N 1
ATOM 1414 C CA . PHE A 1 180 ? -3.978 6.236 5.267 1.00 98.44 180 PHE A CA 1
ATOM 1415 C C . PHE A 1 180 ? -2.907 7.041 6.001 1.00 98.44 180 PHE A C 1
ATOM 1417 O O . PHE A 1 180 ? -3.049 8.235 6.239 1.00 98.44 180 PHE A O 1
ATOM 1424 N N . TYR A 1 181 ? -1.789 6.401 6.303 1.00 98.38 181 TYR A N 1
ATOM 1425 C CA . TYR A 1 181 ? -0.538 7.059 6.641 1.00 98.38 181 TYR A CA 1
ATOM 1426 C C . TYR A 1 181 ? 0.417 6.914 5.464 1.00 98.38 181 TYR A C 1
ATOM 1428 O O . TYR A 1 181 ? 0.649 5.807 4.978 1.00 98.38 181 TYR A O 1
ATOM 1436 N N . MET A 1 182 ? 0.987 8.017 5.006 1.00 98.06 182 MET A N 1
ATOM 1437 C CA . MET A 1 182 ? 1.947 8.023 3.914 1.00 98.06 182 MET A CA 1
ATOM 1438 C C . MET A 1 182 ? 3.125 8.907 4.279 1.00 98.06 182 MET A C 1
ATOM 1440 O O . MET A 1 182 ? 2.957 10.008 4.802 1.00 98.06 182 MET A O 1
ATOM 1444 N N . ASP A 1 183 ? 4.328 8.457 3.966 1.00 96.25 183 ASP A N 1
ATOM 1445 C CA . ASP A 1 183 ? 5.486 9.331 3.992 1.00 96.25 183 ASP A CA 1
ATOM 1446 C C . ASP A 1 183 ? 6.472 8.993 2.882 1.00 96.25 183 ASP A C 1
ATOM 1448 O O . ASP A 1 183 ? 6.447 7.910 2.300 1.00 96.25 183 ASP A O 1
ATOM 1452 N N . CYS A 1 184 ? 7.322 9.953 2.544 1.00 95.75 184 CYS A N 1
ATOM 1453 C CA . CYS A 1 184 ? 8.421 9.721 1.624 1.00 95.75 184 CYS A CA 1
ATOM 1454 C C . CYS A 1 184 ? 9.555 10.699 1.899 1.00 95.75 184 CYS A C 1
ATOM 1456 O O . CYS A 1 184 ? 9.337 11.829 2.340 1.00 95.75 184 CYS A O 1
ATOM 1458 N N . CYS A 1 185 ? 10.776 10.270 1.616 1.00 93.25 185 CYS A N 1
ATOM 1459 C CA . CYS A 1 185 ? 11.931 11.133 1.765 1.00 93.25 185 CYS A CA 1
ATOM 1460 C C . CYS A 1 185 ? 12.046 12.134 0.600 1.00 93.25 185 CYS A C 1
ATOM 1462 O O . CYS A 1 185 ? 11.681 11.817 -0.533 1.00 93.25 185 CYS A O 1
ATOM 1464 N N . ASP A 1 186 ? 12.604 13.318 0.855 1.00 92.38 186 ASP A N 1
ATOM 1465 C CA . ASP A 1 186 ? 12.806 14.380 -0.149 1.00 92.38 186 ASP A CA 1
ATOM 1466 C C . ASP A 1 186 ? 14.019 14.174 -1.080 1.00 92.38 186 ASP A C 1
ATOM 1468 O O . ASP A 1 186 ? 14.123 14.834 -2.113 1.00 92.38 186 ASP A O 1
ATOM 1472 N N . GLN A 1 187 ? 14.935 13.263 -0.738 1.00 93.31 187 GLN A N 1
ATOM 1473 C CA . GLN A 1 187 ? 16.073 12.845 -1.571 1.00 93.31 187 GLN A CA 1
ATOM 1474 C C . GLN A 1 187 ? 15.916 11.390 -2.026 1.00 93.31 187 GLN A C 1
ATOM 1476 O O . GLN A 1 187 ? 16.904 10.704 -2.300 1.00 93.31 187 GLN A O 1
ATOM 1481 N N . ASP A 1 188 ? 14.677 10.899 -2.087 1.00 93.25 188 ASP A N 1
ATOM 1482 C CA . ASP A 1 188 ? 14.377 9.602 -2.671 1.00 93.25 188 ASP A CA 1
ATOM 1483 C C . ASP A 1 188 ? 14.799 9.581 -4.148 1.00 93.25 188 ASP A C 1
ATOM 1485 O O . ASP A 1 188 ? 14.266 10.321 -4.975 1.00 93.25 188 ASP A O 1
ATOM 1489 N N . TYR A 1 189 ? 15.762 8.717 -4.474 1.00 92.38 189 TYR A N 1
ATOM 1490 C CA . TYR A 1 189 ? 16.285 8.569 -5.829 1.00 92.38 189 TYR A CA 1
ATOM 1491 C C . TYR A 1 189 ? 15.236 8.028 -6.813 1.00 92.38 189 TYR A C 1
ATOM 1493 O O . TYR A 1 189 ? 15.364 8.272 -8.003 1.00 92.38 189 TYR A O 1
ATOM 1501 N N . TYR A 1 190 ? 14.185 7.353 -6.335 1.00 95.44 190 TYR A N 1
ATOM 1502 C CA . TYR A 1 190 ? 13.059 6.900 -7.159 1.00 95.44 190 TYR A CA 1
ATOM 1503 C C . TYR A 1 190 ? 11.965 7.960 -7.330 1.00 95.44 190 TYR A C 1
ATOM 1505 O O . TYR A 1 190 ? 10.989 7.719 -8.032 1.00 95.44 190 TYR A O 1
ATOM 1513 N N . LEU A 1 191 ? 12.092 9.114 -6.663 1.00 95.75 191 LEU A N 1
ATOM 1514 C CA . LEU A 1 191 ? 11.122 10.213 -6.707 1.00 95.75 191 LEU A CA 1
ATOM 1515 C C . LEU A 1 191 ? 9.695 9.827 -6.261 1.00 95.75 191 LEU A C 1
ATOM 1517 O O . LEU A 1 191 ? 8.736 10.542 -6.543 1.00 95.75 191 LEU A O 1
ATOM 1521 N N . PHE A 1 192 ? 9.523 8.760 -5.470 1.00 96.88 192 PHE A N 1
ATOM 1522 C CA . PHE A 1 192 ? 8.200 8.313 -5.002 1.00 96.88 192 PHE A CA 1
ATOM 1523 C C . PHE A 1 192 ? 7.484 9.304 -4.063 1.00 96.88 192 PHE A C 1
ATOM 1525 O O . PHE A 1 192 ? 6.308 9.115 -3.732 1.00 96.88 192 PHE A O 1
ATOM 1532 N N . TYR A 1 193 ? 8.124 10.416 -3.687 1.00 95.88 193 TYR A N 1
ATOM 1533 C CA . TYR A 1 193 ? 7.429 11.532 -3.049 1.00 95.88 193 TYR A CA 1
ATOM 1534 C C . TYR A 1 193 ? 6.401 12.165 -3.999 1.00 95.88 193 TYR A C 1
ATOM 1536 O O . TYR A 1 193 ? 5.341 12.566 -3.526 1.00 95.88 193 TYR A O 1
ATOM 1544 N N . ASN A 1 194 ? 6.638 12.172 -5.319 1.00 97.31 194 ASN A N 1
ATOM 1545 C CA . ASN A 1 194 ? 5.639 12.581 -6.313 1.00 97.31 194 ASN A CA 1
ATOM 1546 C C . ASN A 1 194 ? 4.429 11.643 -6.276 1.00 97.31 194 ASN A C 1
ATOM 1548 O O . ASN A 1 194 ? 3.289 12.099 -6.267 1.00 97.31 194 ASN A O 1
ATOM 1552 N N . HIS A 1 195 ? 4.669 10.332 -6.159 1.00 98.00 195 HIS A N 1
ATOM 1553 C CA . HIS A 1 195 ? 3.605 9.331 -6.073 1.00 98.00 195 HIS A CA 1
ATOM 1554 C C . HIS A 1 195 ? 2.732 9.540 -4.831 1.00 98.00 195 HIS A C 1
ATOM 1556 O O . HIS A 1 195 ? 1.507 9.580 -4.924 1.00 98.00 195 HIS A O 1
ATOM 1562 N N . SER A 1 196 ? 3.371 9.720 -3.673 1.00 97.69 196 SER A N 1
ATOM 1563 C CA . SER A 1 196 ? 2.661 9.961 -2.414 1.00 97.69 196 SER A CA 1
ATOM 1564 C C . SER A 1 196 ? 1.945 11.316 -2.405 1.00 97.69 196 SER A C 1
ATOM 1566 O O . SER A 1 196 ? 0.853 11.421 -1.857 1.00 97.69 196 SER A O 1
ATOM 1568 N N . THR A 1 197 ? 2.511 12.333 -3.067 1.00 98.00 197 THR A N 1
ATOM 1569 C CA . THR A 1 197 ? 1.869 13.645 -3.241 1.00 98.00 197 THR A CA 1
ATOM 1570 C C . THR A 1 197 ? 0.605 13.536 -4.095 1.00 98.00 197 THR A C 1
ATOM 1572 O O . THR A 1 197 ? -0.435 14.047 -3.688 1.00 98.00 197 THR A O 1
ATOM 1575 N N . SER A 1 198 ? 0.655 12.849 -5.243 1.00 98.38 198 SER A N 1
ATOM 1576 C CA . SER A 1 198 ? -0.527 12.643 -6.092 1.00 98.38 198 SER A CA 1
ATOM 1577 C C . SER A 1 198 ? -1.614 11.839 -5.380 1.00 98.38 198 SER A C 1
ATOM 1579 O O . SER A 1 198 ? -2.786 12.198 -5.462 1.00 98.38 198 SER A O 1
ATOM 1581 N N . PHE A 1 199 ? -1.237 10.790 -4.641 1.00 98.62 199 PHE A N 1
ATOM 1582 C CA . PHE A 1 199 ? -2.201 10.009 -3.866 1.00 98.62 199 PHE A CA 1
ATOM 1583 C C . PHE A 1 199 ? -2.830 10.845 -2.741 1.00 98.62 199 PHE A C 1
ATOM 1585 O O . PHE A 1 199 ? -4.045 10.836 -2.586 1.00 98.62 199 PHE A O 1
ATOM 1592 N N . SER A 1 200 ? -2.033 11.626 -2.002 1.00 98.62 200 SER A N 1
ATOM 1593 C CA . SER A 1 200 ? -2.528 12.551 -0.968 1.00 98.62 200 SER A CA 1
ATOM 1594 C C . SER A 1 200 ? -3.499 13.588 -1.538 1.00 98.62 200 SER A C 1
ATOM 1596 O O . SER A 1 200 ? -4.570 13.773 -0.972 1.00 98.62 200 SER A O 1
ATOM 1598 N N . ALA A 1 201 ? -3.190 14.188 -2.692 1.00 98.62 201 ALA A N 1
ATOM 1599 C CA . ALA A 1 201 ? -4.080 15.144 -3.351 1.00 98.62 201 ALA A CA 1
ATOM 1600 C C . ALA A 1 201 ? -5.434 14.519 -3.734 1.00 98.62 201 ALA A C 1
ATOM 1602 O O . ALA A 1 201 ? -6.476 15.129 -3.516 1.00 98.62 201 ALA A O 1
ATOM 1603 N N . PHE A 1 202 ? -5.429 13.280 -4.235 1.00 98.44 202 PHE A N 1
ATOM 1604 C CA . PHE A 1 202 ? -6.659 12.525 -4.484 1.00 98.44 202 PHE A CA 1
ATOM 1605 C C . PHE A 1 202 ? -7.465 12.288 -3.195 1.00 98.44 202 PHE A C 1
ATOM 1607 O O . PHE A 1 202 ? -8.673 12.510 -3.177 1.00 98.44 202 PHE A O 1
ATOM 1614 N N . LEU A 1 203 ? -6.813 11.870 -2.105 1.00 98.12 203 LEU A N 1
ATOM 1615 C CA . LEU A 1 203 ? -7.503 11.663 -0.829 1.00 98.12 203 LEU A CA 1
ATOM 1616 C C . LEU A 1 203 ? -8.067 12.974 -0.254 1.00 98.12 203 LEU A C 1
ATOM 1618 O O . LEU A 1 203 ? -9.146 12.948 0.334 1.00 98.12 203 LEU A O 1
ATOM 1622 N N . ASP A 1 204 ? -7.372 14.102 -0.427 1.00 98.06 204 ASP A N 1
ATOM 1623 C CA . ASP A 1 204 ? -7.861 15.436 -0.051 1.00 98.06 204 ASP A CA 1
ATOM 1624 C C . ASP A 1 204 ? -9.120 15.821 -0.844 1.00 98.06 204 ASP A C 1
ATOM 1626 O O . ASP A 1 204 ? -10.119 16.234 -0.249 1.00 98.06 204 ASP A O 1
ATOM 1630 N N . ASP A 1 205 ? -9.094 15.654 -2.172 1.00 98.06 205 ASP A N 1
ATOM 1631 C CA . ASP A 1 205 ? -10.215 15.988 -3.062 1.00 98.06 205 ASP A CA 1
ATOM 1632 C C . ASP A 1 205 ? -11.477 15.173 -2.731 1.00 98.06 205 ASP A C 1
ATOM 1634 O O . ASP A 1 205 ? -12.596 15.689 -2.792 1.00 98.06 205 ASP A O 1
ATOM 1638 N N . GLU A 1 206 ? -11.291 13.923 -2.306 1.00 96.88 206 GLU A N 1
ATOM 1639 C CA . GLU A 1 206 ? -12.368 12.993 -1.958 1.00 96.88 206 GLU A CA 1
ATOM 1640 C C . GLU A 1 206 ? -12.699 12.951 -0.457 1.00 96.88 206 GLU A C 1
ATOM 1642 O O . GLU A 1 206 ? -13.547 12.164 -0.021 1.00 96.88 206 GLU A O 1
ATOM 1647 N N . ASN A 1 207 ? -12.059 13.819 0.336 1.00 93.12 207 ASN A N 1
ATOM 1648 C CA . ASN A 1 207 ? -12.245 13.948 1.782 1.00 93.12 207 ASN A CA 1
ATOM 1649 C C . ASN A 1 207 ? -12.039 12.622 2.551 1.00 93.12 207 ASN A C 1
ATOM 1651 O O . ASN A 1 207 ? -12.749 12.323 3.517 1.00 93.12 207 ASN A O 1
ATOM 1655 N N . ILE A 1 208 ? -11.051 11.829 2.128 1.00 94.31 208 ILE A N 1
ATOM 1656 C CA . ILE A 1 208 ? -10.657 10.566 2.759 1.00 94.31 208 ILE A CA 1
ATOM 1657 C C . ILE A 1 208 ? -9.568 10.830 3.806 1.00 94.31 208 ILE A C 1
ATOM 1659 O O . ILE A 1 208 ? -8.597 11.556 3.575 1.00 94.31 208 ILE A O 1
ATOM 1663 N N . ASN A 1 209 ? -9.715 10.222 4.986 1.00 90.38 209 ASN A N 1
ATOM 1664 C CA . ASN A 1 209 ? -8.834 10.473 6.124 1.00 90.38 209 ASN A CA 1
ATOM 1665 C C . ASN A 1 209 ? -7.407 9.975 5.869 1.00 90.38 209 ASN A C 1
ATOM 1667 O O . ASN A 1 209 ? -7.169 8.769 5.731 1.00 90.38 209 ASN A O 1
ATOM 1671 N N . HIS A 1 210 ? -6.447 10.898 5.894 1.00 97.31 210 HIS A N 1
ATOM 1672 C CA . HIS A 1 210 ? -5.050 10.544 5.751 1.00 97.31 210 HIS A CA 1
ATOM 1673 C C . HIS A 1 210 ? -4.084 11.510 6.438 1.00 97.31 210 HIS A C 1
ATOM 1675 O O . HIS A 1 210 ? -4.422 12.633 6.809 1.00 97.31 210 HIS A O 1
ATOM 1681 N N . VAL A 1 211 ? -2.849 11.039 6.593 1.00 97.50 211 VAL A N 1
ATOM 1682 C CA . VAL A 1 211 ? -1.675 11.825 6.963 1.00 97.50 211 VAL A CA 1
ATOM 1683 C C . VAL A 1 211 ? -0.623 11.610 5.887 1.00 97.50 211 VAL A C 1
ATOM 1685 O O . VAL A 1 211 ? -0.290 10.466 5.580 1.00 97.50 211 VAL A O 1
ATOM 1688 N N . TYR A 1 212 ? -0.079 12.702 5.354 1.00 97.50 212 TYR A N 1
ATOM 1689 C CA . TYR A 1 212 ? 1.059 12.674 4.444 1.00 97.50 212 TYR A CA 1
ATOM 1690 C C . TYR A 1 212 ? 2.191 13.569 4.956 1.00 97.50 212 TYR A C 1
ATOM 1692 O O . TYR A 1 212 ? 1.962 14.719 5.336 1.00 97.50 212 TYR A O 1
ATOM 1700 N N . GLU A 1 213 ? 3.418 13.046 4.975 1.00 95.44 213 GLU A N 1
ATOM 1701 C CA . GLU A 1 213 ? 4.609 13.795 5.379 1.00 95.44 213 GLU A CA 1
ATOM 1702 C C . GLU A 1 213 ? 5.788 13.552 4.426 1.00 95.44 213 GLU A C 1
ATOM 1704 O O . GLU A 1 213 ? 6.137 12.415 4.111 1.00 95.44 213 GLU A O 1
ATOM 1709 N N . ILE A 1 214 ? 6.457 14.635 4.026 1.00 94.12 214 ILE A N 1
ATOM 1710 C CA . ILE A 1 214 ? 7.779 14.575 3.397 1.00 94.12 214 ILE A CA 1
ATOM 1711 C C . ILE A 1 214 ? 8.829 14.898 4.455 1.00 94.12 214 ILE A C 1
ATOM 1713 O O . ILE A 1 214 ? 8.690 15.883 5.183 1.00 94.12 214 ILE A O 1
ATOM 1717 N N . TYR A 1 215 ? 9.899 14.107 4.516 1.00 91.81 215 TYR A N 1
ATOM 1718 C CA . TYR A 1 215 ? 10.979 14.314 5.480 1.00 91.81 215 TYR A CA 1
ATOM 1719 C C . TYR A 1 215 ? 12.376 14.219 4.836 1.00 91.81 215 TYR A C 1
ATOM 1721 O O . TYR A 1 215 ? 12.529 13.597 3.785 1.00 91.81 215 TYR A O 1
ATOM 1729 N N . PRO A 1 216 ? 13.422 14.811 5.450 1.00 91.31 216 PRO A N 1
ATOM 1730 C CA . PRO A 1 216 ? 14.763 14.813 4.867 1.00 91.31 216 PRO A CA 1
ATOM 1731 C C . PRO A 1 216 ? 15.401 13.422 4.783 1.00 91.31 216 PRO A C 1
ATOM 1733 O O . PRO A 1 216 ? 15.598 12.799 5.823 1.00 91.31 216 PRO A O 1
ATOM 1736 N N . GLY A 1 217 ? 15.830 12.943 3.616 1.00 90.19 217 GLY A N 1
ATOM 1737 C CA . GLY A 1 217 ? 16.637 11.713 3.537 1.00 90.19 217 GLY A CA 1
ATOM 1738 C C . GLY A 1 217 ? 16.568 10.958 2.215 1.00 90.19 217 GLY A C 1
ATOM 1739 O O . GLY A 1 217 ? 15.858 11.352 1.300 1.00 90.19 217 GLY A O 1
ATOM 1740 N N . ASP A 1 218 ? 17.303 9.849 2.132 1.00 91.56 218 ASP A N 1
ATOM 1741 C CA . ASP A 1 218 ? 17.258 8.933 0.987 1.00 91.56 218 ASP A CA 1
ATOM 1742 C C . ASP A 1 218 ? 16.209 7.823 1.168 1.00 91.56 218 ASP A C 1
ATOM 1744 O O . ASP A 1 218 ? 15.679 7.628 2.262 1.00 91.56 218 ASP A O 1
ATOM 1748 N N . HIS A 1 219 ? 15.954 7.058 0.104 1.00 92.88 219 HIS A N 1
ATOM 1749 C CA . HIS A 1 219 ? 14.934 6.005 0.049 1.00 92.88 219 HIS A CA 1
ATOM 1750 C C . HIS A 1 219 ? 15.036 4.937 1.158 1.00 92.88 219 HIS A C 1
ATOM 1752 O O . HIS A 1 219 ? 14.039 4.297 1.479 1.00 92.88 219 HIS A O 1
ATOM 1758 N N . PHE A 1 220 ? 16.211 4.710 1.755 1.00 86.88 220 PHE A N 1
ATOM 1759 C CA . PHE A 1 220 ? 16.453 3.583 2.660 1.00 86.88 220 PHE A CA 1
ATOM 1760 C C . PHE A 1 220 ? 16.775 4.002 4.090 1.00 86.88 220 PHE A C 1
ATOM 1762 O O . PHE A 1 220 ? 16.268 3.400 5.033 1.00 86.88 220 PHE A O 1
ATOM 1769 N N . THR A 1 221 ? 17.635 4.999 4.276 1.00 78.31 221 THR A N 1
ATOM 1770 C CA . THR A 1 221 ? 18.350 5.243 5.532 1.00 78.31 221 THR A CA 1
ATOM 1771 C C . THR A 1 221 ? 17.402 5.414 6.715 1.00 78.31 221 THR A C 1
ATOM 1773 O O . THR A 1 221 ? 17.565 4.735 7.725 1.00 78.31 221 THR A O 1
ATOM 1776 N N . GLN A 1 222 ? 16.374 6.257 6.602 1.00 75.19 222 GLN A N 1
ATOM 1777 C CA . GLN A 1 222 ? 15.460 6.490 7.727 1.00 75.19 222 GLN A CA 1
ATOM 1778 C C . GLN A 1 222 ? 14.498 5.323 7.989 1.00 75.19 222 GLN A C 1
ATOM 1780 O O . GLN A 1 222 ? 14.176 5.036 9.144 1.00 75.19 222 GLN A O 1
ATOM 1785 N N . ALA A 1 223 ? 14.062 4.625 6.937 1.00 71.75 223 ALA A N 1
ATOM 1786 C CA . ALA A 1 223 ? 13.220 3.441 7.073 1.00 71.75 223 ALA A CA 1
ATOM 1787 C C . ALA A 1 223 ? 13.998 2.286 7.728 1.00 71.75 223 ALA A C 1
ATOM 1789 O O . ALA A 1 223 ? 13.516 1.657 8.669 1.00 71.75 223 ALA A O 1
ATOM 1790 N N . LEU A 1 224 ? 15.239 2.047 7.293 1.00 73.62 224 LEU A N 1
ATOM 1791 C CA . LEU A 1 224 ? 16.101 0.980 7.812 1.00 73.62 224 LEU A CA 1
ATOM 1792 C C . LEU A 1 224 ? 16.647 1.268 9.214 1.00 73.62 224 LEU A C 1
ATOM 1794 O O . LEU A 1 224 ? 16.850 0.329 9.984 1.00 73.62 224 LEU A O 1
ATOM 1798 N N . ASN A 1 225 ? 16.842 2.540 9.572 1.00 78.88 225 ASN A N 1
ATOM 1799 C CA . ASN A 1 225 ? 17.186 2.934 10.941 1.00 78.88 225 ASN A CA 1
ATOM 1800 C C . ASN A 1 225 ? 15.994 2.813 11.906 1.00 78.88 225 ASN A C 1
ATOM 1802 O O . ASN A 1 225 ? 16.180 2.891 13.118 1.00 78.88 225 ASN A O 1
ATOM 1806 N N . GLY A 1 226 ? 14.785 2.582 11.381 1.00 75.19 226 GLY A N 1
ATOM 1807 C CA . GLY A 1 226 ? 13.569 2.435 12.173 1.00 75.19 226 GLY A CA 1
ATOM 1808 C C . GLY A 1 226 ? 13.033 3.755 12.722 1.00 75.19 226 GLY A C 1
ATOM 1809 O O . GLY A 1 226 ? 12.204 3.730 13.625 1.00 75.19 226 GLY A O 1
ATOM 1810 N N . ASP A 1 227 ? 13.469 4.896 12.184 1.00 83.62 227 ASP A N 1
ATOM 1811 C CA . ASP A 1 227 ? 13.088 6.218 12.694 1.00 83.62 227 ASP A CA 1
ATOM 1812 C C . ASP A 1 227 ? 11.660 6.606 12.282 1.00 83.62 227 ASP A C 1
ATOM 1814 O O . ASP A 1 227 ? 10.991 7.362 12.988 1.00 83.62 227 ASP A O 1
ATOM 1818 N N . ARG A 1 228 ? 11.165 6.065 11.160 1.00 87.25 228 ARG A N 1
ATOM 1819 C CA . ARG A 1 228 ? 9.837 6.399 10.614 1.00 87.25 228 ARG A CA 1
ATOM 1820 C C . ARG A 1 228 ? 8.714 5.472 11.061 1.00 87.25 228 ARG A C 1
ATOM 1822 O O . ARG A 1 228 ? 7.602 5.940 11.302 1.00 87.25 228 ARG A O 1
ATOM 1829 N N . PHE A 1 229 ? 8.996 4.187 11.275 1.00 89.56 229 PHE A N 1
ATOM 1830 C CA . PHE A 1 229 ? 7.971 3.233 11.707 1.00 89.56 229 PHE A CA 1
ATOM 1831 C C . PHE A 1 229 ? 7.232 3.642 12.997 1.00 89.56 229 PHE A C 1
ATOM 1833 O O . PHE A 1 229 ? 6.011 3.496 13.018 1.00 89.56 229 PHE A O 1
ATOM 1840 N N . PRO A 1 230 ? 7.868 4.225 14.035 1.00 91.69 230 PRO A N 1
ATOM 1841 C CA . PRO A 1 230 ? 7.159 4.686 15.229 1.00 91.69 230 PRO A CA 1
ATOM 1842 C C . PRO A 1 230 ? 6.015 5.676 14.958 1.00 91.69 230 PRO A C 1
ATOM 1844 O O . PRO A 1 230 ? 5.017 5.642 15.675 1.00 91.69 230 PRO A O 1
ATOM 1847 N N . TYR A 1 231 ? 6.120 6.525 13.930 1.00 92.06 231 TYR A N 1
ATOM 1848 C CA . TYR A 1 231 ? 5.055 7.466 13.565 1.00 92.06 231 TYR A CA 1
ATOM 1849 C C . TYR A 1 231 ? 3.851 6.733 12.971 1.00 92.06 231 TYR A C 1
ATOM 1851 O O . TYR A 1 231 ? 2.728 6.932 13.433 1.00 92.06 231 TYR A O 1
ATOM 1859 N N . SER A 1 232 ? 4.091 5.825 12.020 1.00 93.88 232 SER A N 1
ATOM 1860 C CA . SER A 1 232 ? 3.034 4.977 11.451 1.00 93.88 232 SER A CA 1
ATOM 1861 C C . SER A 1 232 ? 2.382 4.071 12.501 1.00 93.88 232 SER A C 1
ATOM 1863 O O . SER A 1 232 ? 1.165 3.938 12.528 1.00 93.88 232 SER A O 1
ATOM 1865 N N . LEU A 1 233 ? 3.159 3.517 13.438 1.00 94.25 233 LEU A N 1
ATOM 1866 C CA . LEU A 1 233 ? 2.637 2.703 14.537 1.00 94.25 233 LEU A CA 1
ATOM 1867 C C . LEU A 1 233 ? 1.787 3.535 15.502 1.00 94.25 233 LEU A C 1
ATOM 1869 O O . LEU A 1 233 ? 0.754 3.064 15.967 1.00 94.25 233 LEU A O 1
ATOM 1873 N N . SER A 1 234 ? 2.180 4.783 15.773 1.00 93.44 234 SER A N 1
ATOM 1874 C CA . SER A 1 234 ? 1.353 5.701 16.558 1.00 93.44 234 SER A CA 1
ATOM 1875 C C . SER A 1 234 ? 0.062 6.071 15.829 1.00 93.44 234 SER A C 1
ATOM 1877 O O . SER A 1 234 ? -0.974 6.211 16.473 1.00 93.44 234 SER A O 1
ATOM 1879 N N . PHE A 1 235 ? 0.107 6.238 14.506 1.00 94.56 235 PHE A N 1
ATOM 1880 C CA . PHE A 1 235 ? -1.087 6.449 13.691 1.00 94.56 235 PHE A CA 1
ATOM 1881 C C . PHE A 1 235 ? -2.022 5.233 13.745 1.00 94.56 235 PHE A C 1
ATOM 1883 O O . PHE A 1 235 ? -3.221 5.401 13.958 1.00 94.56 235 PHE A O 1
ATOM 1890 N N . ILE A 1 236 ? -1.469 4.022 13.631 1.00 95.56 236 ILE A N 1
ATOM 1891 C CA . ILE A 1 236 ? -2.220 2.766 13.718 1.00 95.56 236 ILE A CA 1
ATOM 1892 C C . ILE A 1 236 ? -2.886 2.609 15.091 1.00 95.56 236 ILE A C 1
ATOM 1894 O O . ILE A 1 236 ? -4.087 2.357 15.152 1.00 95.56 236 ILE A O 1
ATOM 1898 N N . GLU A 1 237 ? -2.150 2.826 16.187 1.00 94.12 237 GLU A N 1
ATOM 1899 C CA . GLU A 1 237 ? -2.722 2.788 17.542 1.00 94.12 237 GLU A CA 1
ATOM 1900 C C . GLU A 1 237 ? -3.875 3.786 17.691 1.00 94.12 237 GLU A C 1
ATOM 1902 O O . GLU A 1 237 ? -4.937 3.434 18.199 1.00 94.12 237 GLU A O 1
ATOM 1907 N N . ASN A 1 238 ? -3.700 5.018 17.203 1.00 91.12 238 ASN A N 1
ATOM 1908 C CA . ASN A 1 238 ? -4.754 6.026 17.256 1.00 91.12 238 ASN A CA 1
ATOM 1909 C C . ASN A 1 238 ? -5.988 5.605 16.448 1.00 91.12 238 ASN A C 1
ATOM 1911 O O . ASN A 1 238 ? -7.107 5.843 16.889 1.00 91.12 238 ASN A O 1
ATOM 1915 N N . ALA A 1 239 ? -5.811 4.972 15.287 1.00 91.88 239 ALA A N 1
ATOM 1916 C CA . ALA A 1 239 ? -6.926 4.471 14.489 1.00 91.88 239 ALA A CA 1
ATOM 1917 C C . ALA A 1 239 ? -7.710 3.373 15.227 1.00 91.88 239 ALA A C 1
ATOM 1919 O O . ALA A 1 239 ? -8.941 3.425 15.255 1.00 91.88 239 ALA A O 1
ATOM 1920 N N . PHE A 1 240 ? -7.012 2.436 15.873 1.00 92.00 240 PHE A N 1
ATOM 1921 C CA . PHE A 1 240 ? -7.637 1.384 16.678 1.00 92.00 240 PHE A CA 1
ATOM 1922 C C . PHE A 1 240 ? -8.361 1.959 17.897 1.00 92.00 240 PHE A C 1
ATOM 1924 O O . PHE A 1 240 ? -9.510 1.608 18.147 1.00 92.00 240 PHE A O 1
ATOM 1931 N N . TYR A 1 241 ? -7.740 2.906 18.604 1.00 87.00 241 TYR A N 1
ATOM 1932 C CA . TYR A 1 241 ? -8.365 3.598 19.731 1.00 87.00 241 TYR A CA 1
ATOM 1933 C C . TYR A 1 241 ? -9.619 4.380 19.319 1.00 87.00 241 TYR A C 1
ATOM 1935 O O . TYR A 1 241 ? -10.635 4.346 20.007 1.00 87.00 241 TYR A O 1
ATOM 1943 N N . ILE A 1 242 ? -9.575 5.070 18.177 1.00 81.75 242 ILE A N 1
ATOM 1944 C CA . ILE A 1 242 ? -10.743 5.768 17.638 1.00 81.75 242 ILE A CA 1
ATOM 1945 C C . ILE A 1 242 ? -11.863 4.769 17.315 1.00 81.75 242 ILE A C 1
ATOM 1947 O O . ILE A 1 24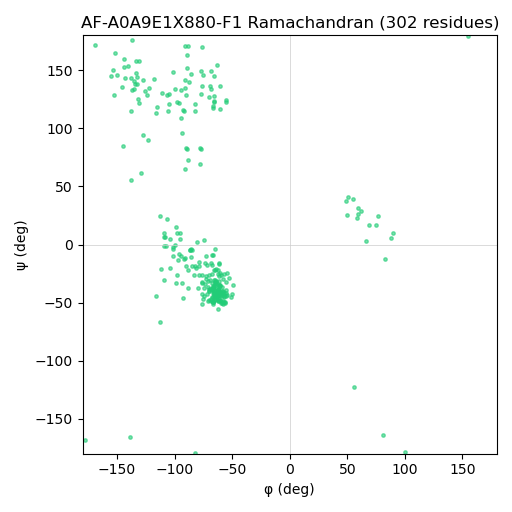2 ? -13.028 5.058 17.572 1.00 81.75 242 ILE A O 1
ATOM 1951 N N . HIS A 1 243 ? -11.542 3.592 16.778 1.00 84.50 243 HIS A N 1
ATOM 1952 C CA . HIS A 1 243 ? -12.556 2.567 16.546 1.00 84.50 243 HIS A CA 1
ATOM 1953 C C . HIS A 1 243 ? -13.150 2.021 17.854 1.00 84.50 243 HIS A C 1
ATOM 1955 O O . HIS A 1 243 ? -14.369 1.890 17.941 1.00 84.50 243 HIS A O 1
ATOM 1961 N N . ASP A 1 244 ? -12.333 1.773 18.884 1.00 82.50 244 ASP A N 1
ATOM 1962 C CA . ASP A 1 244 ? -12.824 1.408 20.224 1.00 82.50 244 ASP A CA 1
ATOM 1963 C C . ASP A 1 244 ? -13.805 2.466 20.755 1.00 82.50 244 ASP A C 1
ATOM 1965 O O . ASP A 1 244 ? -14.877 2.136 21.257 1.00 82.50 244 ASP A O 1
ATOM 1969 N N . LEU A 1 245 ? -13.462 3.749 20.586 1.00 75.06 245 LEU A N 1
ATOM 1970 C CA . LEU A 1 245 ? -14.299 4.871 21.002 1.00 75.06 245 LEU A CA 1
ATOM 1971 C C . LEU A 1 245 ? -15.669 4.840 20.316 1.00 75.06 245 LEU A C 1
ATOM 1973 O O . LEU A 1 245 ? -16.684 4.945 20.993 1.00 75.06 245 LEU A O 1
ATOM 1977 N N . PHE A 1 246 ? -15.703 4.692 18.988 1.00 75.00 246 PHE A N 1
ATOM 1978 C CA . PHE A 1 246 ? -16.954 4.722 18.225 1.00 75.00 246 PHE A CA 1
ATOM 1979 C C . PHE A 1 246 ? -17.778 3.433 18.345 1.00 75.00 246 PHE A C 1
ATOM 1981 O O . PHE A 1 246 ? -19.002 3.501 18.309 1.00 75.00 246 PHE A O 1
ATOM 1988 N N . SER A 1 247 ? -17.137 2.270 18.481 1.00 74.88 247 SER A N 1
ATOM 1989 C CA . SER A 1 247 ? -17.832 0.982 18.627 1.00 74.88 247 SER A CA 1
ATOM 1990 C C . SER A 1 247 ? -18.543 0.835 19.974 1.00 74.88 247 SER A C 1
ATOM 1992 O O . SER A 1 247 ? -19.543 0.127 20.046 1.00 74.88 247 SER A O 1
ATOM 1994 N N . GLY A 1 248 ? -18.066 1.528 21.013 1.00 75.75 248 GLY A N 1
ATOM 1995 C CA . GLY A 1 248 ? -18.722 1.593 22.320 1.00 75.75 248 GLY A CA 1
ATOM 1996 C C . GLY A 1 248 ? -19.793 2.680 22.453 1.00 75.75 248 GLY A C 1
ATOM 1997 O O . GLY A 1 248 ? -20.438 2.756 23.495 1.00 75.75 248 GLY A O 1
ATOM 1998 N N . LEU A 1 249 ? -19.999 3.543 21.450 1.00 83.94 249 LEU A N 1
ATOM 1999 C CA . LEU A 1 249 ? -21.035 4.578 21.537 1.00 83.94 249 LEU A CA 1
ATOM 2000 C C . LEU A 1 249 ? -22.420 3.944 21.578 1.00 83.94 249 LEU A C 1
ATOM 2002 O O . LEU A 1 249 ? -22.782 3.139 20.725 1.00 83.94 249 LEU A O 1
ATOM 2006 N N . GLY A 1 250 ? -23.196 4.341 22.579 1.00 85.00 250 GLY A N 1
ATOM 2007 C CA . GLY A 1 250 ? -24.523 3.803 22.844 1.00 85.00 250 GLY A CA 1
ATOM 2008 C C . GLY A 1 250 ? -24.527 2.497 23.642 1.00 85.00 250 GLY A C 1
ATOM 2009 O O . GLY A 1 250 ? -25.587 2.138 24.142 1.00 85.00 250 GLY A O 1
ATOM 2010 N N . ASP A 1 251 ? -23.386 1.822 23.820 1.00 90.88 251 ASP A N 1
ATOM 2011 C CA . ASP A 1 251 ? -23.235 0.647 24.695 1.00 90.88 251 ASP A CA 1
ATOM 2012 C C . ASP A 1 251 ? -22.846 1.115 26.107 1.00 90.88 251 ASP A C 1
ATOM 2014 O O . ASP A 1 251 ? -21.677 1.227 26.484 1.00 90.88 251 ASP A O 1
ATOM 2018 N N . ILE A 1 252 ? -23.859 1.493 26.882 1.00 91.56 252 ILE A N 1
ATOM 2019 C CA . ILE A 1 252 ? -23.701 2.150 28.183 1.00 91.56 252 ILE A CA 1
ATOM 2020 C C . ILE A 1 252 ? -23.449 1.120 29.288 1.00 91.56 252 ILE A C 1
ATOM 2022 O O . ILE A 1 252 ? -22.863 1.448 30.328 1.00 91.56 252 ILE A O 1
ATOM 2026 N N . ASP A 1 253 ? -23.906 -0.119 29.119 1.00 90.88 253 ASP A N 1
ATOM 2027 C CA . ASP A 1 253 ? -23.636 -1.190 30.077 1.00 90.88 253 ASP A CA 1
ATOM 2028 C C . ASP A 1 253 ? -22.352 -1.991 29.761 1.00 90.88 253 ASP A C 1
ATOM 2030 O O . ASP A 1 253 ? -21.843 -2.689 30.647 1.00 90.88 253 ASP A O 1
ATOM 2034 N N . GLY A 1 254 ? -21.775 -1.801 28.568 1.00 86.50 254 GLY A N 1
ATOM 2035 C CA . GLY A 1 254 ? -20.504 -2.377 28.131 1.00 86.50 254 GLY A CA 1
ATOM 2036 C C . GLY A 1 254 ? -20.608 -3.853 27.749 1.00 86.50 254 GLY A C 1
ATOM 2037 O O . GLY A 1 254 ? -19.624 -4.591 27.883 1.00 86.50 254 GLY A O 1
ATOM 2038 N N . ASN A 1 255 ? -21.798 -4.321 27.362 1.00 86.94 255 ASN A N 1
ATOM 2039 C CA . ASN A 1 255 ? -22.047 -5.718 27.012 1.00 86.94 255 ASN A CA 1
ATOM 2040 C C . ASN A 1 255 ? -21.699 -6.061 25.548 1.00 86.94 255 ASN A C 1
ATOM 2042 O O . ASN A 1 255 ? -21.747 -7.237 25.171 1.00 86.94 255 ASN A O 1
ATOM 2046 N N . GLY A 1 256 ? -21.316 -5.063 24.748 1.00 82.81 256 GLY A N 1
ATOM 2047 C CA . GLY A 1 256 ? -20.965 -5.178 23.336 1.00 82.81 256 GLY A CA 1
ATOM 2048 C C . GLY A 1 256 ? -22.146 -5.014 22.377 1.00 82.81 256 GLY A C 1
ATOM 2049 O O . GLY A 1 256 ? -22.006 -5.322 21.191 1.00 8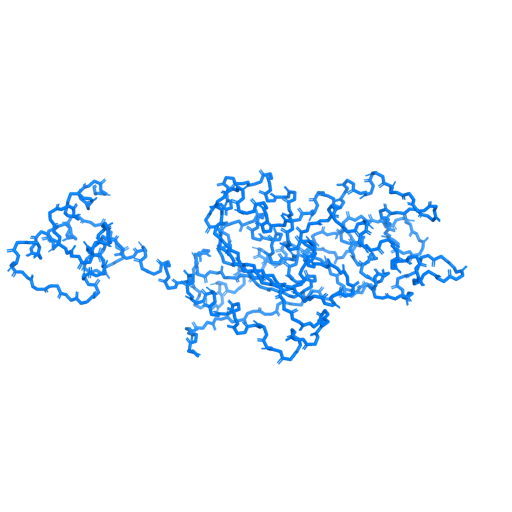2.81 256 GLY A O 1
ATOM 2050 N N . SER A 1 257 ? -23.317 -4.586 22.854 1.00 86.31 257 SER A N 1
ATOM 2051 C CA . SER A 1 257 ? -24.502 -4.367 22.025 1.00 86.31 257 SER A CA 1
ATOM 2052 C C . SER A 1 257 ? -25.341 -3.198 22.523 1.00 86.31 257 SER A C 1
ATOM 2054 O O . SER A 1 257 ? -25.632 -3.101 23.705 1.00 86.31 257 SER A O 1
ATOM 2056 N N . VAL A 1 258 ? -25.793 -2.354 21.593 1.00 89.62 258 VAL A N 1
ATOM 2057 C CA . VAL A 1 258 ? -26.694 -1.236 21.891 1.00 89.62 258 VAL A CA 1
ATOM 2058 C C . VAL A 1 258 ? -28.135 -1.740 21.954 1.00 89.62 258 VAL A C 1
ATOM 2060 O O . VAL A 1 258 ? -28.687 -2.222 20.962 1.00 89.62 258 VAL A O 1
ATOM 2063 N N . THR A 1 259 ? -28.752 -1.661 23.129 1.00 93.50 259 THR A N 1
ATOM 2064 C CA . THR A 1 259 ? -30.064 -2.247 23.421 1.00 93.50 259 THR A CA 1
ATOM 2065 C C . THR A 1 259 ? -30.970 -1.311 24.225 1.00 93.50 259 THR A C 1
ATOM 2067 O O . THR A 1 259 ? -30.593 -0.232 24.677 1.00 93.50 259 THR A O 1
ATOM 2070 N N . MET A 1 260 ? -32.213 -1.744 24.466 1.00 95.25 260 MET A N 1
ATOM 2071 C CA . MET A 1 260 ? -33.129 -1.028 25.361 1.00 95.25 260 MET A CA 1
ATOM 2072 C C . MET A 1 260 ? -32.594 -0.929 26.804 1.00 95.25 260 MET A C 1
ATOM 2074 O O . MET A 1 260 ? -32.981 -0.008 27.527 1.00 95.25 260 MET A O 1
ATOM 2078 N N . ASP A 1 261 ? -31.718 -1.838 27.238 1.00 95.12 261 ASP A N 1
ATOM 2079 C CA . ASP A 1 261 ? -31.114 -1.761 28.571 1.00 95.12 261 ASP A CA 1
ATOM 2080 C C . ASP A 1 261 ? -30.140 -0.574 28.664 1.00 95.12 261 ASP A C 1
ATOM 2082 O O . ASP A 1 261 ? -30.192 0.179 29.643 1.00 95.12 261 ASP A O 1
ATOM 2086 N N . ASP A 1 262 ? -29.384 -0.301 27.597 1.00 94.94 262 ASP A N 1
ATOM 2087 C CA . ASP A 1 262 ? -28.550 0.897 27.457 1.00 94.94 262 ASP A CA 1
ATOM 2088 C C . ASP A 1 262 ? -29.380 2.172 27.484 1.00 94.94 262 ASP A C 1
ATOM 2090 O O . ASP A 1 262 ? -29.062 3.113 28.211 1.00 94.94 262 ASP A O 1
ATOM 2094 N N . PHE A 1 263 ? -30.513 2.185 26.777 1.00 95.62 263 PHE A N 1
ATOM 2095 C CA . PHE A 1 263 ? -31.446 3.309 26.816 1.00 95.62 263 PHE A CA 1
ATOM 2096 C C . PHE A 1 263 ? -31.986 3.565 28.228 1.00 95.62 263 PHE A C 1
ATOM 2098 O O . PHE A 1 263 ? -32.064 4.711 28.686 1.00 95.62 263 PHE A O 1
ATOM 2105 N N . ILE A 1 264 ? -32.363 2.507 28.953 1.00 95.62 264 ILE A N 1
ATOM 2106 C CA . ILE A 1 264 ? -32.836 2.618 30.337 1.00 95.62 264 ILE A CA 1
ATOM 2107 C C . ILE A 1 264 ? -31.726 3.164 31.237 1.00 95.62 264 ILE A C 1
ATOM 2109 O O . ILE A 1 264 ? -32.008 4.007 32.097 1.00 95.62 264 ILE A O 1
ATOM 2113 N N . LEU A 1 265 ? -30.489 2.708 31.049 1.00 95.81 265 LEU A N 1
ATOM 2114 C CA . LEU A 1 265 ? -29.337 3.144 31.825 1.00 95.81 265 LEU A CA 1
ATOM 2115 C C . LEU A 1 265 ? -28.963 4.602 31.523 1.00 95.81 265 LEU A C 1
ATOM 2117 O O . LEU A 1 265 ? -28.849 5.399 32.457 1.00 95.81 265 LEU A O 1
ATOM 2121 N N . LEU A 1 266 ? -28.893 4.995 30.248 1.00 95.50 266 LEU A N 1
ATOM 2122 C CA . LEU A 1 266 ? -28.648 6.377 29.833 1.00 95.50 266 LEU A CA 1
ATOM 2123 C C . LEU A 1 266 ? -29.726 7.311 30.383 1.00 95.50 266 LEU A C 1
ATOM 2125 O O . LEU A 1 266 ? -29.423 8.355 30.959 1.00 95.50 266 LEU A O 1
ATOM 2129 N N . ARG A 1 267 ? -30.999 6.897 30.331 1.00 96.88 267 ARG A N 1
ATOM 2130 C CA . ARG A 1 267 ? -32.106 7.644 30.943 1.00 96.88 267 ARG A CA 1
ATOM 2131 C C . ARG A 1 267 ? -31.895 7.847 32.445 1.00 96.88 267 ARG A C 1
ATOM 2133 O O . ARG A 1 267 ? -32.221 8.915 32.965 1.00 96.88 267 ARG A O 1
ATOM 2140 N N . GLN A 1 268 ? -31.411 6.836 33.168 1.00 96.81 268 GLN A N 1
ATOM 2141 C CA . GLN A 1 268 ? -31.131 6.962 34.602 1.00 96.81 268 GLN A CA 1
ATOM 2142 C C . GLN A 1 268 ? -29.983 7.940 34.880 1.00 96.81 268 GLN A C 1
ATOM 2144 O O . GLN A 1 268 ? -30.068 8.678 35.863 1.00 96.81 268 GLN A O 1
ATOM 2149 N N . ILE A 1 269 ? -28.965 7.980 34.016 1.00 95.56 269 ILE A N 1
ATOM 2150 C CA . ILE A 1 269 ? -27.849 8.934 34.088 1.00 95.56 269 ILE A CA 1
ATOM 2151 C C . ILE A 1 269 ? -28.347 10.364 33.829 1.00 95.56 269 ILE A C 1
ATOM 2153 O O . ILE A 1 269 ? -28.149 11.238 34.672 1.00 95.56 269 ILE A O 1
ATOM 2157 N N . VAL A 1 270 ? -29.092 10.591 32.739 1.00 95.44 270 VAL A N 1
ATOM 2158 C CA . VAL A 1 270 ? -29.672 11.905 32.385 1.00 95.44 270 VAL A CA 1
ATOM 2159 C C . VAL A 1 270 ? -30.588 12.437 33.495 1.00 95.44 270 VAL A C 1
ATOM 2161 O O . VAL A 1 270 ? -30.565 13.623 33.825 1.00 95.44 270 VAL A O 1
ATOM 2164 N N . LEU A 1 271 ? -31.384 11.561 34.119 1.00 96.06 271 LEU A N 1
ATOM 2165 C CA . LEU A 1 271 ? -32.262 11.916 35.243 1.00 96.06 271 LEU A CA 1
ATOM 2166 C C . LEU A 1 271 ? -31.537 12.001 36.597 1.00 96.06 271 LEU A C 1
ATOM 2168 O O . LEU A 1 271 ? -32.189 12.261 37.610 1.00 96.06 271 LEU A O 1
ATOM 2172 N N . GLN A 1 272 ? -30.215 11.799 36.625 1.00 92.81 272 GLN A N 1
ATOM 2173 C CA . GLN A 1 272 ? -29.368 11.834 37.823 1.00 92.81 272 GLN A CA 1
ATOM 2174 C C . GLN A 1 272 ? -29.777 10.816 38.901 1.00 92.81 272 GLN A C 1
ATOM 2176 O O . GLN A 1 272 ? -29.525 11.009 40.092 1.00 92.81 272 GLN A O 1
ATOM 2181 N N . PHE A 1 273 ? -30.416 9.715 38.498 1.00 94.69 273 PHE A N 1
ATOM 2182 C CA . PHE A 1 273 ? -30.694 8.584 39.385 1.00 94.69 273 PHE A CA 1
ATOM 2183 C C . PHE A 1 273 ? -29.462 7.701 39.595 1.00 94.69 273 PHE A C 1
ATOM 2185 O O . PHE A 1 273 ? -29.355 7.045 40.631 1.00 94.69 273 PHE A O 1
ATOM 2192 N N . VAL A 1 274 ? -28.539 7.704 38.630 1.00 91.94 274 VAL A N 1
ATOM 2193 C CA . VAL A 1 274 ? -27.259 6.990 38.666 1.00 91.94 274 VAL A CA 1
ATOM 2194 C C . VAL A 1 274 ? -26.156 7.951 38.226 1.00 91.94 274 VAL A C 1
ATOM 2196 O O . VAL A 1 274 ? -26.376 8.796 37.363 1.00 91.94 274 VAL A O 1
ATOM 2199 N N . GLN A 1 275 ? -24.977 7.839 38.835 1.00 91.81 275 GLN A N 1
ATOM 2200 C CA . GLN A 1 275 ? -23.792 8.571 38.398 1.00 91.81 275 GLN A CA 1
ATOM 2201 C C . GLN A 1 275 ? -23.037 7.729 37.365 1.00 91.81 275 GLN A C 1
ATOM 2203 O O . GLN A 1 275 ? -22.750 6.563 37.635 1.00 91.81 275 GLN A O 1
ATOM 2208 N N . SER A 1 276 ? -22.726 8.316 36.209 1.00 90.81 276 SER A N 1
ATOM 2209 C CA . SER A 1 276 ? -21.941 7.666 35.158 1.00 90.81 276 SER A CA 1
ATOM 2210 C C . SER A 1 276 ? -20.504 7.399 35.614 1.00 90.81 276 SER A C 1
ATOM 2212 O O . SER A 1 276 ? -19.898 8.179 36.357 1.00 90.81 276 SER A O 1
ATOM 2214 N N . THR A 1 277 ? -19.946 6.280 35.157 1.00 92.44 277 THR A N 1
ATOM 2215 C CA . THR A 1 277 ? -18.491 6.076 35.131 1.00 92.44 277 THR A CA 1
ATOM 2216 C C . THR A 1 277 ? -17.862 6.860 33.974 1.00 92.44 277 THR A C 1
ATOM 2218 O O . THR A 1 277 ? -18.566 7.355 33.102 1.00 92.44 277 THR A O 1
ATOM 2221 N N . GLU A 1 278 ? -16.535 6.961 33.927 1.00 86.12 278 GLU A N 1
ATOM 2222 C CA . GLU A 1 278 ? -15.825 7.630 32.822 1.00 86.12 278 GLU A CA 1
ATOM 2223 C C . GLU A 1 278 ? -16.061 6.937 31.466 1.00 86.12 278 GLU A C 1
ATOM 2225 O O . GLU A 1 278 ? -16.269 7.598 30.449 1.00 86.12 278 GLU A O 1
ATOM 2230 N N . ILE A 1 279 ? -16.133 5.601 31.472 1.00 83.31 279 ILE A N 1
ATOM 2231 C CA . ILE A 1 279 ? -16.451 4.795 30.284 1.00 83.31 279 ILE A CA 1
ATOM 2232 C C . ILE A 1 279 ? -17.880 5.093 29.822 1.00 83.31 279 ILE A C 1
ATOM 2234 O O . ILE A 1 279 ? -18.099 5.388 28.655 1.00 83.31 279 ILE A O 1
ATOM 2238 N N . GLN A 1 280 ? -18.837 5.113 30.753 1.00 90.50 280 GLN A N 1
ATOM 2239 C CA . GLN A 1 280 ? -20.230 5.458 30.454 1.00 90.50 280 GLN A CA 1
ATOM 2240 C C . GLN A 1 280 ? -20.395 6.897 29.988 1.00 90.50 280 GLN A C 1
ATOM 2242 O O . GLN A 1 280 ? -21.250 7.162 29.154 1.00 90.50 280 GLN A O 1
ATOM 2247 N N . GLN A 1 281 ? -19.584 7.815 30.519 1.00 89.56 281 GLN A N 1
ATOM 2248 C CA . GLN A 1 281 ? -19.573 9.205 30.087 1.00 89.56 281 GLN A CA 1
ATOM 2249 C C . GLN A 1 281 ? -19.173 9.318 28.618 1.00 89.56 281 GLN A C 1
ATOM 2251 O O . GLN A 1 281 ? -19.748 10.113 27.891 1.00 89.56 281 GLN A O 1
ATOM 2256 N N . THR A 1 282 ? -18.211 8.501 28.204 1.00 86.06 282 THR A N 1
ATOM 2257 C CA . THR A 1 282 ? -17.716 8.461 26.831 1.00 86.06 282 THR A CA 1
ATOM 2258 C C . THR A 1 282 ? -18.707 7.761 25.902 1.00 86.06 282 THR A C 1
ATOM 2260 O O . THR A 1 282 ? -19.035 8.289 24.850 1.00 86.06 282 THR A O 1
ATOM 2263 N N . ALA A 1 283 ? -19.227 6.601 26.310 1.00 88.00 283 ALA A N 1
ATOM 2264 C CA . ALA A 1 283 ? -20.195 5.826 25.536 1.00 88.00 283 ALA A CA 1
ATOM 2265 C C . ALA A 1 283 ? -21.547 6.544 25.372 1.00 88.00 283 ALA A C 1
ATOM 2267 O O . ALA A 1 283 ? -22.241 6.340 24.379 1.00 88.00 283 ALA A O 1
ATOM 2268 N N . GLY A 1 284 ? -21.938 7.360 26.356 1.00 88.12 284 GLY A N 1
ATOM 2269 C CA . GLY A 1 284 ? -23.232 8.037 26.389 1.00 88.12 284 GLY A CA 1
ATOM 2270 C C . GLY A 1 284 ? -23.259 9.456 25.835 1.00 88.12 284 GLY A C 1
ATOM 2271 O O . GLY A 1 284 ? -24.356 9.982 25.701 1.00 88.12 284 GLY A O 1
ATOM 2272 N N . ASP A 1 285 ? -22.111 10.072 25.549 1.00 91.69 285 ASP A N 1
ATOM 2273 C CA . ASP A 1 285 ? -22.003 11.393 24.908 1.00 91.69 285 ASP A CA 1
ATOM 2274 C C . ASP A 1 285 ? -21.978 11.204 23.382 1.00 91.69 285 ASP A C 1
ATOM 2276 O O . ASP A 1 285 ? -20.923 11.103 22.754 1.00 91.69 285 ASP A O 1
ATOM 2280 N N . LEU A 1 286 ? -23.166 11.047 22.798 1.00 88.75 286 LEU A N 1
ATOM 2281 C CA . LEU A 1 286 ? -23.365 10.653 21.402 1.00 88.75 286 LEU A CA 1
ATOM 2282 C C . LEU A 1 286 ? -23.220 11.824 20.426 1.00 88.75 286 LEU A C 1
ATOM 2284 O O . LEU A 1 286 ? -23.005 11.595 19.233 1.00 88.75 286 LEU A O 1
ATOM 2288 N N . ASP A 1 287 ? -23.354 13.063 20.902 1.00 88.31 287 ASP A N 1
ATOM 2289 C CA . ASP A 1 287 ? -23.116 14.272 20.106 1.00 88.31 287 ASP A CA 1
ATOM 2290 C C . ASP A 1 287 ? -21.730 14.909 20.339 1.00 88.31 287 ASP A C 1
ATOM 2292 O O . ASP A 1 287 ? -21.379 15.886 19.666 1.00 88.31 287 ASP A O 1
ATOM 2296 N N . PHE A 1 288 ? -20.920 14.309 21.219 1.00 87.31 288 PHE A N 1
ATOM 2297 C CA . PHE A 1 288 ? -19.555 14.706 21.573 1.00 87.31 288 PHE A CA 1
ATOM 2298 C C . PHE A 1 288 ? -19.448 16.127 22.143 1.00 87.31 288 PHE A C 1
ATOM 2300 O O . PHE A 1 288 ? -18.437 16.816 21.940 1.00 87.31 288 PHE A O 1
ATOM 2307 N N . ASN A 1 289 ? -20.478 16.604 22.846 1.00 88.75 289 ASN A N 1
ATOM 2308 C CA . ASN A 1 289 ? -20.482 17.936 23.449 1.00 88.75 289 ASN A CA 1
ATOM 2309 C C . ASN A 1 289 ? -19.824 17.978 24.847 1.00 88.75 289 ASN A C 1
ATOM 2311 O O . ASN A 1 289 ? -19.654 19.060 25.426 1.00 88.75 289 ASN A O 1
ATOM 2315 N N . GLY A 1 290 ? -19.407 16.823 25.372 1.00 87.56 290 GLY A N 1
ATOM 2316 C CA . GLY A 1 290 ? -18.768 16.659 26.674 1.00 87.56 290 GLY A CA 1
ATOM 2317 C C . GLY A 1 290 ? -19.748 16.448 27.830 1.00 87.56 290 GLY A C 1
ATOM 2318 O O . GLY A 1 290 ? -19.320 16.430 28.990 1.00 87.56 290 GLY A O 1
ATOM 2319 N N . THR A 1 291 ? -21.049 16.321 27.563 1.00 92.38 291 THR A N 1
ATOM 2320 C CA . THR A 1 291 ? -22.090 16.122 28.575 1.00 92.38 291 THR A CA 1
ATOM 2321 C C . THR A 1 291 ? -23.098 15.075 28.126 1.00 92.38 291 THR A C 1
ATOM 2323 O O . THR A 1 291 ? -23.435 15.017 26.961 1.00 92.38 291 THR A O 1
ATOM 2326 N N . ILE A 1 292 ? -23.595 14.268 29.072 1.00 94.25 292 ILE A N 1
ATOM 2327 C CA . ILE A 1 292 ? -24.716 13.355 28.813 1.00 94.25 292 ILE A CA 1
ATOM 2328 C C . ILE A 1 292 ? -26.009 14.083 29.156 1.00 94.25 292 ILE A C 1
ATOM 2330 O O . ILE A 1 292 ? -26.253 14.397 30.330 1.00 94.25 292 ILE A O 1
ATOM 2334 N N . ASP A 1 293 ? -26.844 14.328 28.154 1.00 94.94 293 ASP A N 1
ATOM 2335 C CA . ASP A 1 293 ? -28.119 15.006 28.312 1.00 94.94 293 ASP A CA 1
ATOM 2336 C C . ASP A 1 293 ? -29.267 14.381 27.492 1.00 94.94 293 ASP A C 1
ATOM 2338 O O . ASP A 1 293 ? -29.262 13.211 27.105 1.00 94.94 293 ASP A O 1
ATOM 2342 N N . ILE A 1 294 ? -30.366 15.126 27.358 1.00 95.12 294 ILE A N 1
ATOM 2343 C CA . ILE A 1 294 ? -31.568 14.637 26.684 1.00 95.12 294 ILE A CA 1
ATOM 2344 C C . ILE A 1 294 ? -31.352 14.420 25.180 1.00 95.12 294 ILE A C 1
ATOM 2346 O O . ILE A 1 294 ? -32.073 13.618 24.594 1.00 95.12 294 ILE A O 1
ATOM 2350 N N . VAL A 1 295 ? -30.406 15.125 24.557 1.00 93.31 295 VAL A N 1
ATOM 2351 C CA . VAL A 1 295 ? -30.061 14.987 23.140 1.00 93.31 295 VAL A CA 1
ATOM 2352 C C . VAL A 1 295 ? -29.439 13.619 22.895 1.00 93.31 295 VAL A C 1
ATOM 2354 O O . VAL A 1 295 ? -29.908 12.918 22.002 1.00 93.31 295 VAL A O 1
ATOM 2357 N N . ASP A 1 296 ? -28.510 13.176 23.741 1.00 94.62 296 ASP A N 1
ATOM 2358 C CA . ASP A 1 296 ? -27.939 11.828 23.651 1.00 94.62 296 ASP A CA 1
ATOM 2359 C C . ASP A 1 296 ? -29.006 10.755 23.823 1.00 94.62 296 ASP A C 1
ATOM 2361 O O . ASP A 1 296 ? -29.062 9.783 23.076 1.00 94.62 296 ASP A O 1
ATOM 2365 N N . LEU A 1 297 ? -29.931 10.954 24.766 1.00 94.19 297 LEU A N 1
ATOM 2366 C CA . LEU A 1 297 ? -31.029 10.012 24.959 1.00 94.19 297 LEU A CA 1
ATOM 2367 C C . LEU A 1 297 ? -31.922 9.896 23.712 1.00 94.19 297 LEU A C 1
ATOM 2369 O O . LEU A 1 297 ? -32.435 8.815 23.428 1.00 94.19 297 LEU A O 1
ATOM 2373 N N . LEU A 1 298 ? -32.121 10.994 22.977 1.00 93.12 298 LEU A N 1
ATOM 2374 C CA . LEU A 1 298 ? -32.860 10.988 21.713 1.00 93.12 298 LEU A CA 1
ATOM 2375 C C . LEU A 1 298 ? -32.059 10.313 20.594 1.00 93.12 298 LEU A C 1
ATOM 2377 O O . LEU A 1 298 ? -32.627 9.506 19.866 1.00 93.12 298 LEU A O 1
ATOM 2381 N N . LEU A 1 299 ? -30.756 10.591 20.493 1.00 91.19 299 LEU A N 1
ATOM 2382 C CA . LEU A 1 299 ? -29.870 9.947 19.519 1.00 91.19 299 LEU A CA 1
ATOM 2383 C C . LEU A 1 299 ? -29.806 8.432 19.733 1.00 91.19 299 LEU A C 1
ATOM 2385 O O . LEU A 1 299 ? -29.891 7.679 18.768 1.00 91.19 299 LEU A O 1
ATOM 2389 N N . LEU A 1 300 ? -29.732 7.981 20.988 1.00 91.75 300 LEU A N 1
ATOM 2390 C CA . LEU A 1 300 ? -29.748 6.560 21.324 1.00 91.75 300 LEU A CA 1
ATOM 2391 C C . LEU A 1 300 ? -31.095 5.908 20.986 1.00 91.75 300 LEU A C 1
ATOM 2393 O O . LEU A 1 300 ? -31.133 4.779 20.509 1.00 91.75 300 LEU A O 1
ATOM 2397 N N . ALA A 1 301 ? -32.210 6.616 21.200 1.00 90.81 301 ALA A N 1
ATOM 2398 C CA . ALA A 1 301 ? -33.537 6.115 20.839 1.00 90.81 301 ALA A CA 1
ATOM 2399 C C . ALA A 1 301 ? -33.709 5.908 19.328 1.00 90.81 301 ALA A C 1
ATOM 2401 O O . ALA A 1 301 ? -34.448 5.012 18.935 1.00 90.81 301 ALA A O 1
ATOM 2402 N N . ASP A 1 302 ? -33.048 6.716 18.495 1.00 87.25 302 ASP A N 1
ATOM 2403 C CA . ASP A 1 302 ? -33.083 6.565 17.036 1.00 87.25 302 ASP A CA 1
ATOM 2404 C C . ASP A 1 302 ? -32.245 5.364 16.543 1.00 87.25 302 ASP A C 1
ATOM 2406 O O . ASP A 1 302 ? -32.417 4.926 15.403 1.00 87.25 302 ASP A O 1
ATOM 2410 N N . GLN A 1 303 ? -31.352 4.823 17.383 1.00 81.25 303 GLN A N 1
ATOM 2411 C CA . GLN A 1 303 ? -30.494 3.671 17.069 1.00 81.25 303 GLN A CA 1
ATOM 2412 C C . GLN A 1 303 ? -31.114 2.304 17.430 1.00 81.25 303 GLN A C 1
ATOM 2414 O O . GLN A 1 303 ? -30.648 1.290 16.908 1.00 81.25 303 GLN A O 1
ATOM 2419 N N . ILE A 1 304 ? -32.137 2.264 18.298 1.00 82.69 304 ILE A N 1
ATOM 2420 C CA . ILE A 1 304 ? -32.768 1.044 18.861 1.00 82.69 304 ILE A CA 1
ATOM 2421 C C . ILE A 1 304 ? -34.116 0.750 18.192 1.00 82.69 304 ILE A C 1
ATOM 2423 O O . ILE A 1 304 ? -34.364 -0.431 17.850 1.00 82.69 304 ILE A O 1
#